Protein AF-A0A914Z347-F1 (afdb_monomer_lite)

InterPro domains:
  IPR025602 BCP1 family [PF13862] (59-197)
  IPR025602 BCP1 family [PTHR13261] (15-197)

Foldseek 3Di:
DDDDDDDDDDDDDDDDDDDDDDDDDDDDDDDDDDDDDDDDPPPDPPVPPPCVVPPPPPPQDKAWAAAAPLQQVLQLVQVCVVQPPFPAPSSVQSVQQNVQPVAWTFIDGPDQDPDPVRRNHTQWIWGKGWAADDDPNNVRVLVVVLVVCVVPHDPVVSVVSVCQRPDPPPVDIDIDTGTDGPPPDDPVRSVCRCVSNVCCVVVVVVVVVVVVPD

Structure (mmCIF, N/CA/C/O backbone):
data_AF-A0A914Z347-F1
#
_entry.id   AF-A0A914Z347-F1
#
loop_
_atom_site.group_PDB
_atom_site.id
_atom_site.type_symbol
_atom_site.label_atom_id
_atom_site.label_alt_id
_atom_site.label_comp_id
_atom_site.label_asym_id
_atom_site.label_entity_id
_atom_site.label_seq_id
_atom_site.pdbx_PDB_ins_code
_atom_site.Cartn_x
_atom_site.Cartn_y
_atom_site.Cartn_z
_atom_site.occupancy
_atom_site.B_iso_or_equiv
_atom_site.auth_seq_id
_atom_site.auth_comp_id
_atom_site.auth_asym_id
_atom_site.auth_atom_id
_atom_site.pdbx_PDB_model_num
ATOM 1 N N . MET A 1 1 ? -23.323 15.902 54.793 1.00 35.78 1 MET A N 1
ATOM 2 C CA . MET A 1 1 ? -24.608 16.638 54.958 1.00 35.78 1 MET A CA 1
ATOM 3 C C . MET A 1 1 ? -24.298 17.981 55.619 1.00 35.78 1 MET A C 1
ATOM 5 O O . MET A 1 1 ? -23.318 17.975 56.355 1.00 35.78 1 MET A O 1
ATOM 9 N N . PRO A 1 2 ? -25.082 19.073 55.467 1.00 48.50 2 PRO A N 1
ATOM 10 C CA . PRO A 1 2 ? -26.189 19.371 54.531 1.00 48.50 2 PRO A CA 1
ATOM 11 C C . PRO A 1 2 ? -25.877 20.573 53.577 1.00 48.50 2 PRO A C 1
ATOM 13 O O . PRO A 1 2 ? -25.142 21.478 53.935 1.00 48.50 2 PRO A O 1
ATOM 16 N N . LYS A 1 3 ? -26.259 20.540 52.288 1.00 39.31 3 LYS A N 1
ATOM 17 C CA . LYS A 1 3 ? -27.448 21.178 51.642 1.00 39.31 3 LYS A CA 1
ATOM 18 C C . LYS A 1 3 ? -27.657 22.710 51.794 1.00 39.31 3 LYS A C 1
ATOM 20 O O . LYS A 1 3 ? -28.181 23.139 52.818 1.00 39.31 3 LYS A O 1
ATOM 25 N N . LYS A 1 4 ? -27.487 23.454 50.683 1.00 42.75 4 LYS A N 1
ATOM 26 C CA . LYS A 1 4 ? -28.450 24.350 49.955 1.00 42.75 4 LYS A CA 1
ATOM 27 C C . LYS A 1 4 ? -27.689 24.961 48.741 1.00 42.75 4 LYS A C 1
ATOM 29 O O . LYS A 1 4 ? -26.509 25.231 48.896 1.00 42.75 4 LYS A O 1
ATOM 34 N N . ALA A 1 5 ? -28.161 24.997 47.484 1.00 43.69 5 ALA A N 1
ATOM 35 C CA . ALA A 1 5 ? -29.422 25.486 46.884 1.00 43.69 5 ALA A CA 1
ATOM 36 C C . ALA A 1 5 ? -29.545 27.029 46.897 1.00 43.69 5 ALA A C 1
ATOM 38 O O . ALA A 1 5 ? -29.251 27.626 47.924 1.00 43.69 5 ALA A O 1
ATOM 39 N N . SER A 1 6 ? -30.043 27.730 45.866 1.00 40.19 6 SER A N 1
ATOM 40 C CA . SER A 1 6 ? -30.364 27.403 44.454 1.00 40.19 6 SER A CA 1
ATOM 41 C C . SER A 1 6 ? -30.731 28.715 43.725 1.00 40.19 6 SER A C 1
ATOM 43 O O . SER A 1 6 ? -31.284 29.606 44.372 1.00 40.19 6 SER A O 1
ATOM 45 N N . LYS A 1 7 ? -30.519 28.832 42.404 1.00 45.75 7 LYS A N 1
ATOM 46 C CA . LYS A 1 7 ? -31.309 29.741 41.547 1.00 45.75 7 LYS A CA 1
ATOM 47 C C . LYS A 1 7 ? -31.314 29.289 40.080 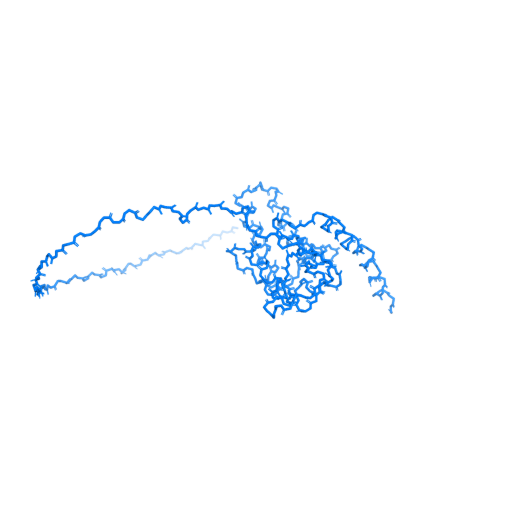1.00 45.75 7 LYS A C 1
ATOM 49 O O . LYS A 1 7 ? -30.319 28.763 39.595 1.00 45.75 7 LYS A O 1
ATOM 54 N N . LYS A 1 8 ? -32.453 29.494 39.411 1.00 38.75 8 LYS A N 1
ATOM 55 C CA . LYS A 1 8 ? -32.744 29.157 38.008 1.00 38.75 8 LYS A CA 1
ATOM 56 C C . LYS A 1 8 ? -33.483 30.340 37.374 1.00 38.75 8 LYS A C 1
ATOM 58 O O . LYS A 1 8 ? -34.372 30.890 38.022 1.00 38.75 8 LYS A O 1
ATOM 63 N N . SER A 1 9 ? -33.162 30.675 36.131 1.00 37.84 9 SER A N 1
ATOM 64 C CA . SER A 1 9 ? -33.986 31.501 35.239 1.00 37.84 9 SER A CA 1
ATOM 65 C C . SER A 1 9 ? -33.644 31.137 33.793 1.00 37.84 9 SER A C 1
ATOM 67 O O . SER A 1 9 ? -32.476 30.916 33.483 1.00 37.84 9 SER A O 1
ATOM 69 N N . GLU A 1 10 ? -34.670 31.010 32.959 1.00 45.03 10 GLU A N 1
ATOM 70 C CA . GLU A 1 10 ? -34.627 30.521 31.569 1.00 45.03 10 GLU A CA 1
ATOM 71 C C . GLU A 1 10 ? -35.002 31.684 30.602 1.00 45.03 10 GLU A C 1
ATOM 73 O O . GLU A 1 10 ? -35.038 32.822 31.080 1.00 45.03 10 GLU A O 1
ATOM 78 N N . PRO A 1 11 ? -35.125 31.489 29.271 1.00 45.88 11 PRO A N 1
ATOM 79 C CA . PRO A 1 11 ? -34.675 32.481 28.287 1.00 45.88 11 PRO A CA 1
ATOM 80 C C . PRO A 1 11 ? -35.682 33.594 27.955 1.00 45.88 11 PRO A C 1
ATOM 82 O O . PRO A 1 11 ? -36.816 33.610 28.428 1.00 45.88 11 PRO A O 1
ATOM 85 N N . SER A 1 12 ? -35.234 34.509 27.092 1.00 38.00 12 SER A N 1
ATOM 86 C CA . SER A 1 12 ? -36.030 35.537 26.420 1.00 38.00 12 SER A CA 1
ATOM 87 C C . SER A 1 12 ? -36.005 35.325 24.904 1.00 38.00 12 SER A C 1
ATOM 89 O O . SER A 1 12 ? -34.920 35.277 24.320 1.00 38.00 12 SER A O 1
ATOM 91 N N . ASP A 1 13 ? -37.177 35.241 24.282 1.00 36.00 13 ASP A N 1
ATOM 92 C CA . ASP A 1 13 ? -37.337 35.175 22.827 1.00 36.00 13 ASP A CA 1
ATOM 93 C C . ASP A 1 13 ? -37.189 36.558 22.164 1.00 36.00 13 ASP A C 1
ATOM 95 O O . ASP A 1 13 ? -37.582 37.569 22.742 1.00 36.00 13 ASP A O 1
ATOM 99 N N . MET A 1 14 ? -36.669 36.574 20.933 1.00 43.34 14 MET A N 1
ATOM 100 C CA . MET A 1 14 ? -36.834 37.613 19.900 1.00 43.34 14 MET A CA 1
ATOM 101 C C . MET A 1 14 ? -36.597 36.899 18.561 1.00 43.34 14 MET A C 1
ATOM 103 O O . MET A 1 14 ? -35.502 36.407 18.306 1.00 43.34 14 MET A O 1
ATOM 107 N N . GLU A 1 15 ? -37.665 36.489 17.881 1.00 39.47 15 GLU A N 1
ATOM 108 C CA . GLU A 1 15 ? -38.428 37.260 16.881 1.00 39.47 15 GLU A CA 1
ATOM 109 C C . GLU A 1 15 ? -37.882 37.038 15.461 1.00 39.47 15 GLU A C 1
ATOM 111 O O . GLU A 1 15 ? -36.707 37.244 15.172 1.00 39.47 15 GLU A O 1
ATOM 116 N N . ILE A 1 16 ? -38.764 36.547 14.585 1.00 36.69 16 ILE A N 1
ATOM 117 C CA . ILE A 1 16 ? -38.489 36.229 13.182 1.00 36.69 16 ILE A CA 1
ATOM 118 C C . ILE A 1 16 ? -39.201 37.288 12.353 1.00 36.69 16 ILE A C 1
ATOM 120 O O . ILE A 1 16 ? -40.434 37.300 12.314 1.00 36.69 16 ILE A O 1
ATOM 124 N N . ASP A 1 17 ? -38.436 38.156 11.700 1.00 41.94 17 ASP A N 1
ATOM 125 C CA . ASP A 1 17 ? -39.006 39.142 10.789 1.00 41.94 17 ASP A CA 1
ATOM 126 C C . ASP A 1 17 ? -39.448 38.482 9.471 1.00 41.94 17 ASP A C 1
ATOM 128 O O . ASP A 1 17 ? -38.859 37.500 9.006 1.00 41.94 17 ASP A O 1
ATOM 132 N N . LYS A 1 18 ? -40.512 39.019 8.877 1.00 39.78 18 LYS A N 1
ATOM 133 C CA . LYS A 1 18 ? -41.065 38.607 7.587 1.00 39.78 18 LYS A CA 1
ATOM 134 C C . LYS A 1 18 ? -41.181 39.841 6.715 1.00 39.78 18 LYS A C 1
ATOM 136 O O . LYS A 1 18 ? -41.896 40.767 7.085 1.00 39.78 18 LYS A O 1
ATOM 141 N N . ASN A 1 19 ? -40.621 39.790 5.513 1.00 42.22 19 ASN A N 1
ATOM 142 C CA . ASN A 1 19 ? -40.989 40.740 4.474 1.00 42.22 19 ASN A CA 1
ATOM 143 C C . ASN A 1 19 ? -41.385 40.000 3.191 1.00 42.22 19 ASN A C 1
ATOM 145 O O . ASN A 1 19 ? -40.810 38.961 2.867 1.00 42.22 19 ASN A O 1
ATOM 149 N N . ILE A 1 20 ? -42.415 40.518 2.528 1.00 38.09 20 ILE A N 1
ATOM 150 C CA . ILE A 1 20 ? -43.076 39.992 1.322 1.00 38.09 20 ILE A CA 1
ATOM 151 C C . ILE A 1 20 ? -43.111 41.153 0.317 1.00 38.09 20 ILE A C 1
ATOM 153 O O . ILE A 1 20 ? -43.142 42.307 0.750 1.00 38.09 20 ILE A O 1
ATOM 157 N N . GLY A 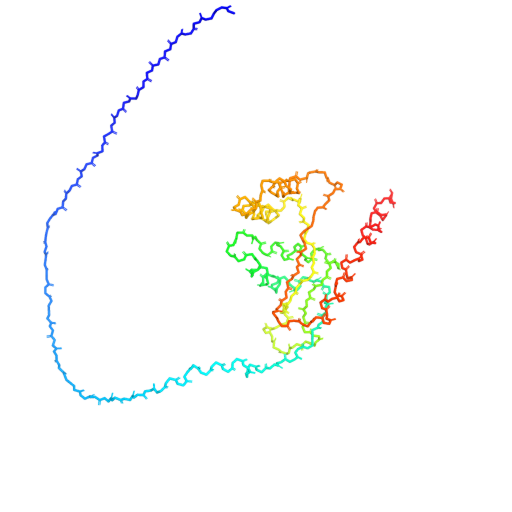1 21 ? -43.060 40.881 -0.988 1.00 35.97 21 GLY A N 1
ATOM 158 C CA . GLY A 1 21 ? -43.011 41.948 -1.985 1.00 35.97 21 GLY A CA 1
ATOM 159 C C . GLY A 1 21 ? -43.064 41.472 -3.433 1.00 35.97 21 GLY A C 1
ATOM 160 O O . GLY A 1 21 ? -42.091 40.932 -3.958 1.00 35.97 21 GLY A O 1
ATOM 161 N N . GLU A 1 22 ? -44.193 41.774 -4.059 1.00 38.19 22 GLU A N 1
ATOM 162 C CA . GLU A 1 22 ? -44.469 41.777 -5.497 1.00 38.19 22 GLU A CA 1
ATOM 163 C C . GLU A 1 22 ? -44.253 43.245 -6.010 1.00 38.19 22 GLU A C 1
ATOM 165 O O . GLU A 1 22 ? -43.614 44.021 -5.296 1.00 38.19 22 GLU A O 1
ATOM 170 N N . GLU A 1 23 ? -44.593 43.765 -7.199 1.00 41.47 23 GLU A N 1
ATOM 171 C CA . GLU A 1 23 ? -45.324 43.370 -8.425 1.00 41.47 23 GLU A CA 1
ATOM 172 C C . GLU A 1 23 ? -44.529 43.905 -9.673 1.00 41.47 23 GLU A C 1
ATOM 174 O O . GLU A 1 23 ? -43.641 44.738 -9.482 1.00 41.47 23 GLU A O 1
ATOM 179 N N . GLU A 1 24 ? -44.744 43.634 -10.978 1.00 38.81 24 GLU A N 1
ATOM 180 C CA . GLU A 1 24 ? -45.316 42.559 -11.834 1.00 38.81 24 GLU A CA 1
ATOM 181 C C . GLU A 1 24 ? -44.919 42.865 -13.328 1.00 38.81 24 GLU A C 1
ATOM 183 O O . GLU A 1 24 ? -44.689 44.032 -13.641 1.00 38.81 24 GLU A O 1
ATOM 188 N N . GLU A 1 25 ? -44.873 41.859 -14.235 1.00 39.06 25 GLU A N 1
ATOM 189 C CA . GLU A 1 25 ? -44.980 41.975 -15.736 1.00 39.06 25 GLU A CA 1
ATOM 190 C C . GLU A 1 25 ? -43.897 42.766 -16.564 1.00 39.06 25 GLU A C 1
ATOM 192 O O . GLU A 1 25 ? -43.067 43.472 -15.999 1.00 39.06 25 GLU A O 1
ATOM 197 N N . GLU A 1 26 ? -43.741 42.706 -17.912 1.00 37.84 26 GLU A N 1
ATOM 198 C CA . GLU A 1 26 ? -44.178 41.809 -19.029 1.00 37.84 26 GLU A CA 1
ATOM 199 C C . GLU A 1 26 ? -43.221 41.938 -20.266 1.00 37.84 26 GLU A C 1
ATOM 201 O O . GLU A 1 26 ? -42.373 42.833 -20.283 1.00 37.84 26 GLU A O 1
ATOM 206 N N . GLY A 1 27 ? -43.388 41.127 -21.341 1.00 32.78 27 GLY A N 1
ATOM 207 C CA . GLY A 1 27 ? -42.871 41.477 -22.693 1.00 32.78 27 GLY A CA 1
ATOM 208 C C . GLY A 1 27 ? -42.578 40.352 -23.722 1.00 32.78 27 GLY A C 1
ATOM 209 O O . GLY A 1 27 ? -41.471 39.826 -23.742 1.00 32.78 27 GLY A O 1
ATOM 210 N N . SER A 1 28 ? -43.549 40.075 -24.612 1.00 36.44 28 SER A N 1
ATOM 211 C CA . SER A 1 28 ? -43.529 39.420 -25.963 1.00 36.44 28 SER A CA 1
ATOM 212 C C . SER A 1 28 ? -42.181 39.249 -26.716 1.00 36.44 28 SER A C 1
ATOM 214 O O . SER A 1 28 ? -41.322 40.119 -26.616 1.00 36.44 28 SER A O 1
ATOM 216 N N . GLY A 1 29 ? -41.941 38.221 -27.555 1.00 35.78 29 GLY A N 1
ATOM 217 C CA . GLY A 1 29 ? -42.719 37.766 -28.746 1.00 35.78 29 GLY A CA 1
ATOM 218 C C . GLY A 1 29 ? -42.041 38.296 -30.040 1.00 35.78 29 GLY A C 1
ATOM 219 O O . GLY A 1 29 ? -41.429 39.356 -29.975 1.00 35.78 29 GLY A O 1
ATOM 220 N N . GLU A 1 30 ? -42.008 37.655 -31.218 1.00 40.91 30 GLU A N 1
ATOM 221 C CA . GLU A 1 30 ? -42.907 36.684 -31.885 1.00 40.91 30 GLU A CA 1
ATOM 222 C C . GLU A 1 30 ? -42.130 35.593 -32.690 1.00 40.91 30 GLU A C 1
ATOM 224 O O . GLU A 1 30 ? -40.899 35.543 -32.663 1.00 40.91 30 GLU A O 1
ATOM 229 N N . GLU A 1 31 ? -42.858 34.722 -33.402 1.00 43.97 31 GLU A N 1
ATOM 230 C CA . GLU A 1 31 ? -42.401 33.520 -34.136 1.00 43.97 31 GLU A CA 1
ATOM 231 C C . GLU A 1 31 ? -42.358 33.725 -35.671 1.00 43.97 31 GLU A C 1
ATOM 233 O O . GLU A 1 31 ? -43.010 34.632 -36.189 1.00 43.97 31 GLU A O 1
ATOM 238 N N . VAL A 1 32 ? -41.678 32.832 -36.415 1.00 41.84 32 VAL A N 1
ATOM 239 C CA . VAL A 1 32 ? -42.014 32.525 -37.827 1.00 41.84 32 VAL A CA 1
ATOM 240 C C . VAL A 1 32 ? -41.684 31.057 -38.162 1.00 41.84 32 VAL A C 1
ATOM 242 O O . VAL A 1 32 ? -40.579 30.602 -37.870 1.00 41.84 32 VAL A O 1
ATOM 245 N N . GLU A 1 33 ? -42.628 30.354 -38.792 1.00 40.03 33 GLU A N 1
ATOM 246 C CA . GLU A 1 33 ? -42.488 29.019 -39.420 1.00 40.03 33 GLU A CA 1
ATOM 247 C C . GLU A 1 33 ? -41.932 29.191 -40.874 1.00 40.03 33 GLU A C 1
ATOM 249 O O . GLU A 1 33 ? -41.714 30.328 -41.304 1.00 40.03 33 GLU A O 1
ATOM 254 N N . ASP A 1 34 ? -41.530 28.192 -41.674 1.00 41.34 34 ASP A N 1
ATOM 255 C CA . ASP A 1 34 ? -42.199 26.942 -42.098 1.00 41.34 34 ASP A CA 1
ATOM 256 C C . ASP A 1 34 ? -41.207 25.990 -42.830 1.00 41.34 34 ASP A C 1
ATOM 258 O O . ASP A 1 34 ? -40.138 26.453 -43.228 1.00 41.34 34 ASP A O 1
ATOM 262 N N . ASP A 1 35 ? -41.614 24.718 -43.029 1.00 39.47 35 ASP A N 1
ATOM 263 C CA . ASP A 1 35 ? -41.311 23.710 -44.095 1.00 39.47 35 ASP A CA 1
ATOM 264 C C . ASP A 1 35 ? -39.937 23.702 -44.849 1.00 39.47 35 ASP A C 1
ATOM 266 O O . ASP A 1 35 ? -39.344 24.726 -45.173 1.00 39.47 35 ASP A O 1
ATOM 270 N N . ASP A 1 36 ? -39.343 22.572 -45.266 1.00 38.25 36 ASP A N 1
ATOM 271 C CA . ASP A 1 36 ? -39.899 21.346 -45.881 1.00 38.25 36 ASP A CA 1
ATOM 272 C C . ASP A 1 36 ? -38.840 20.198 -45.881 1.00 38.25 36 ASP A C 1
ATOM 274 O O . ASP A 1 36 ? -37.678 20.410 -45.532 1.00 38.25 36 ASP A O 1
ATOM 278 N N . ALA A 1 37 ? -39.221 19.032 -46.417 1.00 45.81 37 ALA A N 1
ATOM 279 C CA . ALA A 1 37 ? -38.391 17.952 -46.972 1.00 45.81 37 ALA A CA 1
ATOM 280 C C . ALA A 1 37 ? -37.682 16.985 -45.997 1.00 45.81 37 ALA A C 1
ATOM 282 O O . ALA A 1 37 ? -36.562 17.185 -45.534 1.00 45.81 37 ALA A O 1
ATOM 283 N N . SER A 1 38 ? -38.350 15.845 -45.821 1.00 50.78 38 SER A N 1
ATOM 284 C CA . SER A 1 38 ? -37.866 14.570 -45.284 1.00 50.78 38 SER A CA 1
ATOM 285 C C . SER A 1 38 ? -36.568 14.028 -45.897 1.00 50.78 38 SER A C 1
ATOM 287 O O . SER A 1 38 ? -36.392 14.093 -47.112 1.00 50.78 38 SER A O 1
ATOM 289 N N . ASP A 1 39 ? -35.809 13.290 -45.081 1.00 44.31 39 ASP A N 1
ATOM 290 C CA . ASP A 1 39 ? -35.363 11.942 -45.459 1.00 44.31 39 ASP A CA 1
ATOM 291 C C . ASP A 1 39 ? -35.433 11.003 -44.236 1.00 44.31 39 ASP A C 1
ATOM 293 O O . ASP A 1 39 ? -35.117 11.414 -43.118 1.00 44.31 39 ASP A O 1
ATOM 297 N N . GLU A 1 40 ? -35.897 9.766 -44.434 1.00 52.88 40 GLU A N 1
ATOM 298 C CA . GLU A 1 40 ? -35.967 8.718 -43.397 1.00 52.88 40 GLU A CA 1
ATOM 299 C C . GLU A 1 40 ? -34.804 7.731 -43.601 1.00 52.88 40 GLU A C 1
ATOM 301 O O . GLU A 1 40 ? -35.005 6.586 -44.007 1.00 52.88 40 GLU A O 1
ATOM 306 N N . GLU A 1 41 ? -33.566 8.173 -43.351 1.00 50.16 41 GLU A N 1
ATOM 307 C CA . GLU A 1 41 ? -32.426 7.249 -43.295 1.00 50.16 41 GLU A CA 1
ATOM 308 C C . GLU A 1 41 ? -32.440 6.486 -41.958 1.00 50.16 41 GLU A C 1
ATOM 310 O O . GLU A 1 41 ? -32.059 7.003 -40.906 1.00 50.16 41 GLU A O 1
ATOM 315 N N . GLU A 1 42 ? -32.906 5.234 -42.005 1.00 50.31 42 GLU A N 1
ATOM 316 C CA . GLU A 1 42 ? -32.729 4.248 -40.934 1.00 50.31 42 GLU A CA 1
ATOM 317 C C . GLU A 1 42 ? -31.230 3.893 -40.811 1.00 50.31 42 GLU A C 1
ATOM 319 O O . GLU A 1 42 ? -30.767 2.905 -41.383 1.00 50.31 42 GLU A O 1
ATOM 324 N N . GLU A 1 43 ? -30.449 4.700 -40.080 1.00 49.19 43 GLU A N 1
ATOM 325 C CA . GLU A 1 43 ? -29.086 4.325 -39.667 1.00 49.19 43 GLU A CA 1
ATOM 326 C C . GLU A 1 43 ? -29.155 3.081 -38.757 1.00 49.19 43 GLU A C 1
ATOM 328 O O . GLU A 1 43 ? -29.479 3.172 -37.572 1.00 49.19 43 GLU A O 1
ATOM 333 N N . GLU A 1 44 ? -28.887 1.898 -39.323 1.00 50.41 44 GLU A N 1
ATOM 334 C CA . GLU A 1 44 ? -28.901 0.621 -38.597 1.00 50.41 44 GLU A CA 1
ATOM 335 C C . GLU A 1 44 ? -27.882 0.614 -37.431 1.00 50.41 44 GLU A C 1
ATOM 337 O O . GLU A 1 44 ? -26.742 1.059 -37.579 1.00 50.41 44 GLU A O 1
ATOM 342 N N . ASP A 1 45 ? -28.279 0.060 -36.274 1.00 49.62 45 ASP A N 1
ATOM 343 C CA . ASP A 1 45 ? -27.536 0.009 -34.994 1.00 49.62 45 ASP A CA 1
ATOM 344 C C . ASP A 1 45 ? -26.234 -0.859 -35.020 1.00 49.62 45 ASP A C 1
ATOM 346 O O . ASP A 1 45 ? -25.985 -1.688 -34.138 1.00 49.62 45 ASP A O 1
ATOM 350 N N . GLU A 1 46 ? -25.339 -0.688 -36.000 1.00 53.12 46 GLU A N 1
ATOM 351 C CA . GLU A 1 46 ? -24.066 -1.437 -36.086 1.00 53.12 46 GLU A CA 1
ATOM 352 C C . GLU A 1 46 ? -22.981 -0.963 -35.088 1.00 53.12 46 GLU A C 1
ATOM 354 O O . GLU A 1 46 ? -21.943 -1.612 -34.932 1.00 53.12 46 GLU A O 1
ATOM 359 N N . LEU A 1 47 ? -23.215 0.120 -34.335 1.00 50.41 47 LEU A N 1
ATOM 360 C CA . LEU A 1 47 ? -22.258 0.663 -33.352 1.00 50.41 47 LEU A CA 1
ATOM 361 C C . LEU A 1 47 ? -22.175 -0.124 -32.023 1.00 50.41 47 LEU A C 1
ATOM 363 O O . LEU A 1 47 ? -21.419 0.260 -31.131 1.00 50.41 47 LEU A O 1
ATOM 367 N N . MET A 1 48 ? -22.912 -1.233 -31.887 1.00 52.22 48 MET A N 1
ATOM 368 C CA . MET A 1 48 ? -22.929 -2.109 -30.700 1.00 52.22 48 MET A CA 1
ATOM 369 C C . MET A 1 48 ? -22.400 -3.527 -30.982 1.00 52.22 48 MET A C 1
ATOM 371 O O . MET A 1 48 ? -22.828 -4.503 -30.361 1.00 52.22 48 MET A O 1
ATOM 375 N N . ASN A 1 49 ? -21.425 -3.668 -31.885 1.00 46.03 49 ASN A N 1
ATOM 376 C CA . ASN A 1 49 ? -20.636 -4.897 -31.964 1.00 46.03 49 ASN A CA 1
ATOM 377 C C . ASN A 1 49 ? -19.707 -5.008 -30.736 1.00 46.03 49 ASN A C 1
ATOM 379 O O . ASN A 1 49 ? -18.569 -4.537 -30.772 1.00 46.03 49 ASN A O 1
ATOM 383 N N . ASP A 1 50 ? -20.192 -5.637 -29.657 1.00 50.41 50 ASP A N 1
ATOM 384 C CA . ASP A 1 50 ? -19.442 -5.984 -28.431 1.00 50.41 50 ASP A CA 1
ATOM 385 C C . ASP A 1 50 ? -18.404 -7.095 -28.697 1.00 50.41 50 ASP A C 1
ATOM 387 O O . ASP A 1 50 ? -18.363 -8.151 -28.065 1.00 50.41 50 ASP A O 1
ATOM 391 N N . ASN A 1 51 ? -17.538 -6.858 -29.680 1.00 45.34 51 ASN A N 1
ATOM 392 C CA . ASN A 1 51 ? -16.415 -7.713 -30.021 1.00 45.34 51 ASN A CA 1
ATOM 393 C C . ASN A 1 51 ? -15.224 -7.413 -29.100 1.00 45.34 51 ASN A C 1
ATOM 395 O O . ASN A 1 51 ? -14.092 -7.213 -29.544 1.00 45.34 51 ASN A O 1
ATOM 399 N N . THR A 1 52 ? -15.481 -7.398 -27.792 1.00 53.06 52 THR A N 1
ATOM 400 C CA . THR A 1 52 ? -14.448 -7.357 -26.750 1.00 53.06 52 THR A CA 1
ATOM 401 C C . THR A 1 52 ? -13.522 -8.583 -26.811 1.00 53.06 52 THR A C 1
ATOM 403 O O . THR A 1 52 ? -12.398 -8.532 -26.313 1.00 53.06 52 THR A O 1
ATOM 406 N N . GLU A 1 53 ? -13.921 -9.652 -27.515 1.00 49.56 53 GLU A N 1
ATOM 407 C CA . GLU A 1 53 ? -13.054 -10.780 -27.891 1.00 49.56 53 GLU A CA 1
ATOM 408 C C . GLU A 1 53 ? -11.947 -10.407 -28.900 1.00 49.56 53 GLU A C 1
ATOM 410 O O . GLU A 1 53 ? -10.900 -11.058 -28.912 1.00 49.56 53 GLU A O 1
ATOM 415 N N . ALA A 1 54 ? -12.141 -9.354 -29.703 1.00 45.25 54 ALA A N 1
ATOM 416 C CA . ALA A 1 54 ? -11.156 -8.813 -30.643 1.00 45.25 54 ALA A CA 1
ATOM 417 C C . ALA A 1 54 ? -10.343 -7.632 -30.081 1.00 45.25 54 ALA A C 1
ATOM 419 O O . ALA A 1 54 ? -9.625 -6.974 -30.836 1.00 45.25 54 ALA A O 1
ATOM 420 N N . MET A 1 55 ? -10.383 -7.389 -28.764 1.00 49.44 55 MET A N 1
ATOM 421 C CA . MET A 1 55 ? -9.319 -6.623 -28.116 1.00 49.44 55 MET A CA 1
ATOM 422 C C . MET A 1 55 ? -8.010 -7.402 -28.289 1.00 49.44 55 MET A C 1
ATOM 424 O O . MET A 1 55 ? -7.812 -8.453 -27.671 1.00 49.44 55 MET A O 1
ATOM 428 N N . GLU A 1 56 ? -7.142 -6.904 -29.170 1.00 47.94 56 GLU A N 1
ATOM 429 C CA . GLU A 1 56 ? -5.882 -7.546 -29.529 1.00 47.94 56 GLU A CA 1
ATOM 430 C C . GLU A 1 56 ? -5.061 -7.821 -28.265 1.00 47.94 56 GLU A C 1
ATOM 432 O O . GLU A 1 56 ? -4.649 -6.911 -27.543 1.00 47.94 56 GLU A O 1
ATOM 437 N N . LYS A 1 57 ? -4.867 -9.108 -27.954 1.00 49.69 57 LYS A N 1
ATOM 438 C CA . LYS A 1 57 ? -4.120 -9.530 -26.769 1.00 49.69 57 LYS A CA 1
ATOM 439 C C . LYS A 1 57 ? -2.635 -9.293 -27.003 1.00 49.69 57 LYS A C 1
ATOM 441 O O . LYS A 1 57 ? -1.919 -10.233 -27.341 1.00 49.69 57 LYS A O 1
ATOM 446 N N . LEU A 1 58 ? -2.178 -8.062 -26.768 1.00 52.72 58 LEU A N 1
ATOM 447 C CA . LEU A 1 58 ? -0.763 -7.791 -26.533 1.00 52.72 58 LEU A CA 1
ATOM 448 C C . LEU A 1 58 ? -0.313 -8.658 -25.356 1.00 52.72 58 LEU A C 1
ATOM 450 O O . LEU A 1 58 ? -0.637 -8.407 -24.193 1.00 52.72 58 LEU A O 1
ATOM 454 N N . THR A 1 59 ? 0.414 -9.724 -25.677 1.00 59.66 59 THR A N 1
ATOM 455 C CA . THR A 1 59 ? 1.039 -10.611 -24.703 1.00 59.66 59 THR A CA 1
ATOM 456 C C . THR A 1 59 ? 2.303 -9.949 -24.177 1.00 59.66 59 THR A C 1
ATOM 458 O O . THR A 1 59 ? 3.409 -10.366 -24.509 1.00 59.66 59 THR A O 1
ATOM 461 N N . PHE A 1 60 ? 2.130 -8.897 -23.375 1.00 68.50 60 PHE A N 1
ATOM 462 C CA . PHE A 1 60 ? 3.202 -8.375 -22.537 1.00 68.50 60 PHE A CA 1
ATOM 463 C C . PHE A 1 60 ? 3.648 -9.485 -21.579 1.00 68.50 60 PHE A C 1
ATOM 465 O O . PHE A 1 60 ? 2.873 -9.920 -20.720 1.00 68.50 60 PHE A O 1
ATOM 472 N N . ASP A 1 61 ? 4.891 -9.942 -21.715 1.00 82.12 61 ASP A N 1
ATOM 473 C CA . ASP A 1 61 ? 5.535 -10.712 -20.658 1.00 82.12 61 ASP A CA 1
ATOM 474 C C . ASP A 1 61 ? 5.846 -9.751 -19.503 1.00 82.12 61 ASP A C 1
ATOM 476 O O . ASP A 1 61 ? 6.508 -8.728 -19.678 1.00 82.12 61 ASP A O 1
ATOM 480 N N . PHE A 1 62 ? 5.313 -10.055 -18.320 1.00 85.88 62 PHE A N 1
ATOM 481 C CA . PHE A 1 62 ? 5.478 -9.240 -17.117 1.00 85.88 62 PHE A CA 1
ATOM 482 C C . PHE A 1 62 ? 6.543 -9.838 -16.196 1.00 85.88 62 PHE A C 1
ATOM 484 O O . PHE A 1 62 ? 6.559 -11.046 -15.951 1.00 85.88 62 PHE A O 1
ATOM 491 N N . GLU A 1 63 ? 7.364 -8.985 -15.589 1.00 87.31 63 GLU A N 1
ATOM 492 C CA . GLU A 1 63 ? 8.292 -9.374 -14.526 1.00 87.31 63 GLU A CA 1
ATOM 493 C C . GLU A 1 63 ? 8.014 -8.637 -13.207 1.00 87.31 63 GLU A C 1
ATOM 495 O O . GLU A 1 63 ? 7.236 -7.683 -13.131 1.00 87.31 63 GLU A O 1
ATOM 500 N N . ALA A 1 64 ? 8.594 -9.165 -12.126 1.00 89.06 64 ALA A N 1
ATOM 501 C CA . ALA A 1 64 ? 8.366 -8.721 -10.755 1.00 89.06 64 ALA A CA 1
ATOM 502 C C . ALA A 1 64 ? 9.617 -8.016 -10.210 1.00 89.06 64 ALA A C 1
ATOM 504 O O . ALA A 1 64 ? 10.553 -8.665 -9.735 1.00 89.06 64 ALA A O 1
ATOM 505 N N . PHE A 1 65 ? 9.618 -6.686 -10.259 1.00 89.38 65 PHE A N 1
ATOM 506 C CA . PHE A 1 65 ? 10.762 -5.849 -9.898 1.00 89.38 65 PHE A CA 1
ATOM 507 C C . PHE A 1 65 ? 10.660 -5.341 -8.449 1.00 89.38 65 PHE A C 1
ATOM 509 O O . PHE A 1 65 ? 9.549 -5.132 -7.955 1.00 89.38 65 PHE A O 1
ATOM 516 N N . PRO A 1 66 ? 11.783 -5.111 -7.739 1.00 91.19 66 PRO A N 1
ATOM 517 C CA . PRO A 1 66 ? 11.775 -4.332 -6.501 1.00 91.19 66 PRO A CA 1
ATOM 518 C C . PRO A 1 66 ? 11.175 -2.941 -6.740 1.00 91.19 66 PRO A C 1
ATOM 520 O O . PRO A 1 66 ? 11.331 -2.389 -7.827 1.00 91.19 66 PRO A O 1
ATOM 523 N N . LEU A 1 67 ? 10.520 -2.378 -5.723 1.00 92.69 67 LEU A N 1
ATOM 524 C CA . LEU A 1 67 ? 9.939 -1.038 -5.812 1.00 92.69 67 LEU A CA 1
ATOM 525 C C . LEU A 1 67 ? 11.056 0.019 -5.851 1.00 92.69 67 LEU A C 1
ATOM 527 O O . LEU A 1 67 ? 11.998 -0.065 -5.057 1.00 92.69 67 LEU A O 1
ATOM 531 N N . ASP A 1 68 ? 10.930 1.012 -6.723 1.00 93.50 68 ASP A N 1
ATOM 532 C CA . ASP A 1 68 ? 11.831 2.160 -6.848 1.00 93.50 68 ASP A CA 1
ATOM 533 C C . ASP A 1 68 ? 11.069 3.496 -6.764 1.00 93.50 68 ASP A C 1
ATOM 535 O O . ASP A 1 68 ? 9.847 3.556 -6.878 1.00 93.50 68 ASP A O 1
ATOM 539 N N . THR A 1 69 ? 11.800 4.595 -6.582 1.00 94.31 69 THR A N 1
ATOM 540 C CA . THR A 1 69 ? 11.299 5.967 -6.723 1.00 94.31 69 THR A CA 1
ATOM 541 C C . THR A 1 69 ? 10.550 6.259 -8.028 1.00 94.31 69 THR A C 1
ATOM 543 O O . THR A 1 69 ? 9.620 7.061 -7.984 1.00 94.31 69 THR A O 1
ATOM 546 N N . GLY A 1 70 ? 10.888 5.610 -9.150 1.00 93.12 70 GLY A N 1
ATOM 547 C CA . GLY A 1 70 ? 10.136 5.743 -10.409 1.00 93.12 70 GLY A CA 1
ATOM 548 C C . GLY A 1 70 ? 8.711 5.170 -10.357 1.00 93.12 70 GLY A C 1
ATOM 549 O O . GLY A 1 70 ? 7.813 5.668 -11.028 1.00 93.12 70 GLY A O 1
ATOM 550 N N . ASP A 1 71 ? 8.449 4.184 -9.490 1.00 94.00 71 ASP A N 1
ATOM 551 C CA . ASP A 1 71 ? 7.141 3.517 -9.415 1.00 94.00 71 ASP A CA 1
ATOM 552 C C . ASP A 1 71 ? 6.035 4.376 -8.780 1.00 94.00 71 ASP A C 1
ATOM 554 O O . ASP A 1 71 ? 4.877 3.958 -8.773 1.00 94.00 71 ASP A O 1
ATOM 558 N N . VAL A 1 72 ? 6.356 5.542 -8.202 1.00 95.62 72 VAL A N 1
ATOM 559 C CA . VAL A 1 72 ? 5.417 6.318 -7.370 1.00 95.62 72 VAL A CA 1
ATOM 560 C C . VAL A 1 72 ? 4.131 6.674 -8.120 1.00 95.62 72 VAL A C 1
ATOM 562 O O . VAL A 1 72 ? 3.051 6.459 -7.571 1.00 95.62 72 VAL A O 1
ATOM 565 N N . ASP A 1 73 ? 4.212 7.140 -9.366 1.00 94.75 73 ASP A N 1
ATOM 566 C CA . ASP A 1 73 ? 3.028 7.579 -10.118 1.00 94.75 73 ASP A CA 1
ATOM 567 C C . ASP A 1 73 ? 2.163 6.391 -10.580 1.00 94.75 73 ASP A C 1
ATOM 569 O O . ASP A 1 73 ? 0.936 6.403 -10.433 1.00 94.75 73 ASP A O 1
ATOM 573 N N . GLY A 1 74 ? 2.790 5.298 -11.029 1.00 93.50 74 GLY A N 1
ATOM 574 C CA . GLY A 1 74 ? 2.098 4.038 -11.320 1.00 93.50 74 GLY A CA 1
ATOM 575 C C . GLY A 1 74 ? 1.429 3.432 -10.078 1.00 93.50 74 GLY A C 1
ATOM 576 O O . GLY A 1 74 ? 0.290 2.961 -10.140 1.00 93.50 74 GLY A O 1
ATOM 577 N N . LEU A 1 75 ? 2.085 3.514 -8.917 1.00 95.38 75 LEU A N 1
ATOM 578 C CA . LEU A 1 75 ? 1.509 3.123 -7.630 1.00 95.38 75 LEU A CA 1
ATOM 579 C C . LEU A 1 75 ? 0.330 4.022 -7.241 1.00 95.38 75 LEU A C 1
ATOM 581 O O . LEU A 1 75 ? -0.689 3.488 -6.812 1.00 95.38 75 LEU A O 1
ATOM 585 N N . VAL A 1 76 ? 0.407 5.347 -7.419 1.00 95.44 76 VAL A N 1
ATOM 586 C CA . VAL A 1 76 ? -0.725 6.266 -7.182 1.00 95.44 76 VAL A CA 1
ATOM 587 C C . VAL A 1 76 ? -1.932 5.891 -8.048 1.00 95.44 76 VAL A C 1
ATOM 589 O O . VAL A 1 76 ? -3.054 5.827 -7.535 1.00 95.44 76 VAL A O 1
ATOM 592 N N . ASN A 1 77 ? -1.714 5.563 -9.324 1.00 92.44 77 ASN A N 1
ATOM 593 C CA . ASN A 1 77 ? -2.773 5.142 -10.246 1.00 92.44 77 ASN A CA 1
ATOM 594 C C . ASN A 1 77 ? -3.467 3.838 -9.806 1.00 92.44 77 ASN A C 1
ATOM 596 O O . ASN A 1 77 ? -4.696 3.747 -9.866 1.00 92.44 77 ASN A O 1
ATOM 600 N N . LEU A 1 78 ? -2.723 2.849 -9.294 1.00 92.19 78 LEU A N 1
ATOM 601 C CA . LEU A 1 78 ? -3.303 1.630 -8.707 1.00 92.19 78 LEU A CA 1
ATOM 602 C C . LEU A 1 78 ? -4.000 1.899 -7.364 1.00 92.19 78 LEU A C 1
ATOM 604 O O . LEU A 1 78 ? -5.135 1.475 -7.143 1.00 92.19 78 LEU A O 1
ATOM 608 N N . LEU A 1 79 ? -3.349 2.635 -6.460 1.00 93.56 79 LEU A N 1
ATOM 609 C CA . LEU A 1 79 ? -3.869 2.954 -5.126 1.00 93.56 79 LEU A CA 1
ATOM 610 C C . LEU A 1 79 ? -5.183 3.743 -5.199 1.00 93.56 79 LEU A C 1
ATOM 612 O O . LEU A 1 79 ? -6.080 3.498 -4.394 1.00 93.56 79 LEU A O 1
ATOM 616 N N . THR A 1 80 ? -5.344 4.606 -6.204 1.00 92.69 80 THR A N 1
ATOM 617 C CA . THR A 1 80 ? -6.587 5.350 -6.472 1.00 92.69 80 THR A CA 1
ATOM 618 C C . THR A 1 80 ? -7.776 4.425 -6.771 1.00 92.69 80 THR A C 1
ATOM 620 O O . THR A 1 80 ? -8.912 4.744 -6.413 1.00 92.69 80 THR A O 1
ATOM 623 N N . GLN A 1 81 ? -7.536 3.248 -7.360 1.00 88.56 81 GLN A N 1
ATOM 624 C CA . GLN A 1 81 ? -8.571 2.231 -7.597 1.00 88.56 81 GLN A CA 1
ATOM 625 C C . GLN A 1 81 ? -8.940 1.499 -6.293 1.00 88.56 81 GLN A C 1
ATOM 627 O O . GLN A 1 81 ? -10.122 1.322 -5.993 1.00 88.56 81 GLN A O 1
ATOM 632 N N . ILE A 1 82 ? -7.945 1.155 -5.464 1.00 87.94 82 ILE A N 1
ATOM 633 C CA . ILE A 1 82 ? -8.136 0.498 -4.153 1.00 87.94 82 ILE A CA 1
ATOM 634 C C . ILE A 1 82 ? -8.882 1.419 -3.169 1.00 87.94 82 ILE A C 1
ATOM 636 O O . ILE A 1 82 ? -9.801 0.997 -2.458 1.00 87.94 82 ILE A O 1
ATOM 640 N N . PHE A 1 83 ? -8.486 2.692 -3.127 1.00 89.75 83 PHE A N 1
ATOM 641 C CA . PHE A 1 83 ? -8.979 3.718 -2.205 1.00 89.75 83 PHE A CA 1
ATOM 642 C C . PHE A 1 83 ? -10.064 4.619 -2.821 1.00 89.75 83 PHE A C 1
ATOM 644 O O . PHE A 1 83 ? -10.350 5.705 -2.306 1.00 89.75 83 PHE A O 1
ATOM 651 N N . LEU A 1 84 ? -10.721 4.145 -3.884 1.00 87.56 84 LEU A N 1
ATOM 652 C CA . LEU A 1 84 ? -11.746 4.860 -4.642 1.00 87.56 84 LEU A CA 1
ATOM 653 C C . LEU A 1 84 ? -12.841 5.465 -3.741 1.00 87.56 84 LEU A C 1
ATOM 655 O O . LEU A 1 84 ? -13.502 4.763 -2.968 1.00 87.56 84 LEU A O 1
ATOM 659 N N . ARG A 1 85 ? -13.072 6.780 -3.893 1.00 86.25 85 ARG A N 1
ATOM 660 C CA . ARG A 1 85 ? -14.018 7.596 -3.095 1.00 86.25 85 ARG A CA 1
ATOM 661 C C . ARG A 1 85 ? -13.697 7.617 -1.589 1.00 86.25 85 ARG A C 1
ATOM 663 O O . ARG A 1 85 ? -14.605 7.621 -0.755 1.00 86.25 85 ARG A O 1
ATOM 670 N N . THR A 1 86 ? -12.414 7.636 -1.236 1.00 88.56 86 THR A N 1
ATOM 671 C CA . THR A 1 86 ? -11.935 7.861 0.137 1.00 88.56 86 THR A CA 1
ATOM 672 C C . THR A 1 86 ? -10.927 9.010 0.175 1.00 88.56 86 THR A C 1
ATOM 674 O O . THR A 1 86 ? -10.414 9.417 -0.861 1.00 88.56 86 THR A O 1
ATOM 677 N N . ASN A 1 87 ? -10.645 9.532 1.370 1.00 88.00 87 ASN A N 1
ATOM 678 C CA . ASN A 1 87 ? -9.733 10.664 1.567 1.00 88.00 87 ASN A CA 1
ATOM 679 C C . ASN A 1 87 ? -8.293 10.207 1.883 1.00 88.00 87 ASN A C 1
ATOM 681 O O . ASN A 1 87 ? -7.588 10.926 2.578 1.00 88.00 87 ASN A O 1
ATOM 685 N N . VAL A 1 88 ? -7.896 8.993 1.480 1.00 93.81 88 VAL A N 1
ATOM 686 C CA . VAL A 1 88 ? -6.551 8.460 1.752 1.00 93.81 88 VAL A CA 1
ATOM 687 C C . VAL A 1 88 ? -5.551 9.102 0.794 1.00 93.81 88 VAL A C 1
ATOM 689 O O . VAL A 1 88 ? -5.702 8.972 -0.421 1.00 93.81 88 VAL A O 1
ATOM 692 N N . ASP A 1 89 ? -4.517 9.742 1.338 1.00 95.75 89 ASP A N 1
ATOM 693 C CA . ASP A 1 89 ? -3.387 10.259 0.555 1.00 95.75 89 ASP A CA 1
ATOM 694 C C . ASP A 1 89 ? -2.622 9.109 -0.133 1.00 95.75 89 ASP A C 1
ATOM 696 O O . ASP A 1 89 ? -1.793 8.420 0.468 1.00 95.75 89 ASP A O 1
ATOM 700 N N . CYS A 1 90 ? -2.933 8.880 -1.411 1.00 95.81 90 CYS A N 1
ATOM 701 C CA . CYS A 1 90 ? -2.344 7.804 -2.205 1.00 95.81 90 CYS A CA 1
ATOM 702 C C . CYS A 1 90 ? -0.883 8.083 -2.595 1.00 95.81 90 CYS A C 1
ATOM 704 O O . CYS A 1 90 ? -0.134 7.130 -2.795 1.00 95.81 90 CYS A O 1
ATOM 706 N N . GLU A 1 91 ? -0.451 9.347 -2.645 1.00 96.50 91 GLU A N 1
ATOM 707 C CA . GLU A 1 91 ? 0.936 9.729 -2.944 1.00 96.50 91 GLU A CA 1
ATOM 708 C C . GLU A 1 91 ? 1.843 9.432 -1.741 1.00 96.50 91 GLU A C 1
ATOM 710 O O . GLU A 1 91 ? 2.917 8.840 -1.885 1.00 96.50 91 GLU A O 1
ATOM 715 N N . ALA A 1 92 ? 1.380 9.749 -0.528 1.00 9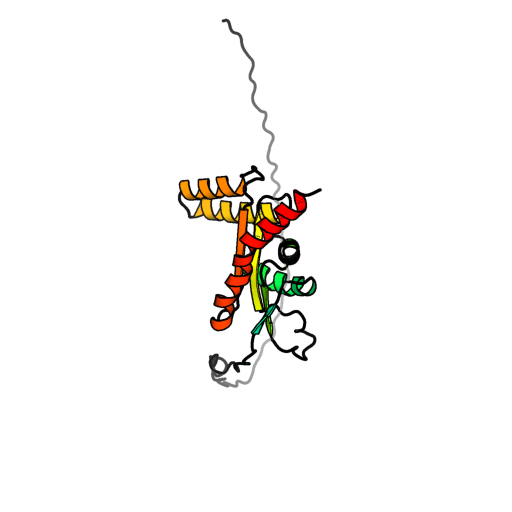6.75 92 ALA A N 1
ATOM 716 C CA . ALA A 1 92 ? 2.063 9.365 0.703 1.00 96.75 92 ALA A CA 1
ATOM 717 C C . ALA A 1 92 ? 2.079 7.840 0.911 1.00 96.75 92 ALA A C 1
ATOM 719 O O . ALA A 1 92 ? 3.091 7.305 1.368 1.00 96.75 92 ALA A O 1
ATOM 720 N N . VAL A 1 93 ? 1.010 7.122 0.536 1.00 96.50 93 VAL A N 1
ATOM 721 C CA . VAL A 1 93 ? 1.008 5.646 0.553 1.00 96.50 93 VAL A CA 1
ATOM 722 C C . VAL A 1 93 ? 1.992 5.073 -0.471 1.00 96.50 93 VAL A C 1
ATOM 724 O O . VAL A 1 93 ? 2.749 4.175 -0.114 1.00 96.50 93 VAL A O 1
ATOM 727 N N . ALA A 1 94 ? 2.034 5.586 -1.706 1.00 96.62 94 ALA A N 1
ATOM 728 C CA . ALA A 1 94 ? 2.975 5.132 -2.734 1.00 96.62 94 ALA A CA 1
ATOM 729 C C . ALA A 1 94 ? 4.431 5.287 -2.271 1.00 96.62 94 ALA A C 1
ATOM 731 O O . ALA A 1 94 ? 5.196 4.321 -2.292 1.00 96.62 94 ALA A O 1
ATOM 732 N N . LYS A 1 95 ? 4.792 6.464 -1.744 1.00 96.88 95 LYS A N 1
ATOM 733 C CA . LYS A 1 95 ? 6.126 6.723 -1.177 1.00 96.88 95 LYS A CA 1
ATOM 734 C C . LYS A 1 95 ? 6.443 5.788 -0.009 1.00 96.88 95 LYS A C 1
ATOM 736 O O . LYS A 1 95 ? 7.514 5.191 0.009 1.00 96.88 95 LYS A O 1
ATOM 741 N N . ALA A 1 96 ? 5.495 5.571 0.903 1.00 95.38 96 ALA A N 1
ATOM 742 C CA . ALA A 1 96 ? 5.664 4.638 2.016 1.00 95.38 96 ALA A CA 1
ATOM 743 C C . ALA A 1 96 ? 5.764 3.157 1.586 1.00 95.38 96 ALA A C 1
ATOM 745 O O . ALA A 1 96 ? 6.305 2.352 2.338 1.00 95.38 96 ALA A O 1
ATOM 746 N N . LEU A 1 97 ? 5.270 2.772 0.402 1.00 94.62 97 LEU A N 1
ATOM 747 C CA . LEU A 1 97 ? 5.517 1.444 -0.179 1.00 94.62 97 LEU A CA 1
ATOM 748 C C . LEU A 1 97 ? 6.927 1.345 -0.781 1.00 94.62 97 LEU A C 1
ATOM 750 O O . LEU A 1 97 ? 7.605 0.339 -0.572 1.00 94.62 97 LEU A O 1
ATOM 754 N N . VAL A 1 98 ? 7.396 2.390 -1.469 1.00 95.12 98 VAL A N 1
ATOM 755 C CA . VAL A 1 98 ? 8.767 2.465 -2.008 1.00 95.12 98 VAL A CA 1
ATOM 756 C C . VAL A 1 98 ? 9.811 2.466 -0.883 1.00 95.12 98 VAL A C 1
ATOM 758 O O . VAL A 1 98 ? 10.798 1.741 -0.969 1.00 95.12 98 VAL A O 1
ATOM 761 N N . GLU A 1 99 ? 9.567 3.179 0.223 1.00 93.12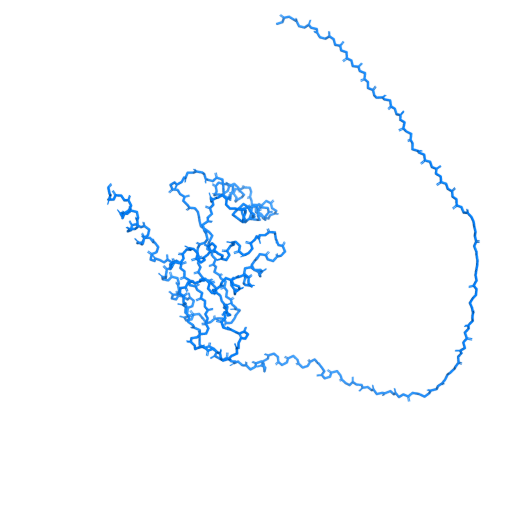 99 GLU A N 1
ATOM 762 C CA . GLU A 1 99 ? 10.427 3.175 1.423 1.00 93.12 99 GLU A CA 1
ATOM 763 C C . GLU A 1 99 ? 10.618 1.781 2.050 1.00 93.12 99 GLU A C 1
ATOM 765 O O . GLU A 1 99 ? 11.606 1.549 2.748 1.00 93.12 99 GLU A O 1
ATOM 770 N N . MET A 1 100 ? 9.706 0.835 1.797 1.00 87.44 100 MET A N 1
ATOM 771 C CA . MET A 1 100 ? 9.833 -0.546 2.274 1.00 87.44 100 MET A CA 1
ATOM 772 C C . MET A 1 100 ? 10.738 -1.411 1.379 1.00 87.44 100 MET A C 1
ATOM 774 O O . MET A 1 100 ? 11.103 -2.516 1.785 1.00 87.44 100 MET A O 1
ATOM 778 N N . SER A 1 101 ? 11.121 -0.954 0.181 1.00 88.25 101 SER A N 1
ATOM 779 C CA . SER A 1 101 ? 11.940 -1.717 -0.774 1.00 88.25 101 SER A CA 1
ATOM 780 C C . SER A 1 101 ? 13.254 -2.229 -0.143 1.00 88.25 101 SER A C 1
ATOM 782 O O . SER A 1 101 ? 13.919 -1.487 0.583 1.00 88.25 101 SER A O 1
ATOM 784 N N . PRO A 1 102 ? 13.664 -3.498 -0.366 1.00 86.62 102 PRO A N 1
ATOM 785 C CA . PRO A 1 102 ? 13.118 -4.483 -1.305 1.00 86.62 102 PRO A CA 1
ATOM 786 C C . PRO A 1 102 ? 12.002 -5.380 -0.722 1.00 86.62 102 PRO A C 1
ATOM 788 O O . PRO A 1 102 ? 11.839 -6.523 -1.155 1.00 86.62 102 PRO A O 1
ATOM 791 N N . LEU A 1 103 ? 11.227 -4.925 0.275 1.00 85.56 103 LEU A N 1
ATOM 792 C CA . LEU A 1 103 ? 10.022 -5.640 0.708 1.00 85.56 103 LEU A CA 1
ATOM 793 C C . LEU A 1 103 ? 8.882 -5.462 -0.301 1.00 85.56 103 LEU A C 1
ATOM 795 O O . LEU A 1 103 ? 8.062 -4.547 -0.219 1.00 85.56 103 LEU A O 1
ATOM 799 N N . GLY A 1 104 ? 8.787 -6.445 -1.188 1.00 88.88 104 GLY A N 1
ATOM 800 C CA . GLY A 1 104 ? 7.684 -6.613 -2.120 1.00 88.88 104 GLY A CA 1
ATOM 801 C C . GLY A 1 104 ? 8.164 -6.592 -3.559 1.00 88.88 104 GLY A C 1
ATOM 802 O O . GLY A 1 104 ? 9.346 -6.798 -3.832 1.00 88.88 104 GLY A O 1
ATOM 803 N N . CYS A 1 105 ? 7.230 -6.365 -4.470 1.00 92.12 105 CYS A N 1
ATOM 804 C CA . CYS A 1 105 ? 7.515 -6.076 -5.864 1.00 92.12 105 CYS A CA 1
ATOM 805 C C . CYS A 1 105 ? 6.382 -5.273 -6.507 1.00 92.12 105 CYS A C 1
ATOM 807 O O . CYS A 1 105 ? 5.221 -5.376 -6.102 1.00 92.12 105 CYS A O 1
ATOM 809 N N . VAL A 1 106 ? 6.734 -4.526 -7.544 1.00 93.12 106 VAL A N 1
ATOM 810 C CA . VAL A 1 106 ? 5.821 -4.065 -8.592 1.00 93.12 106 VAL A CA 1
ATOM 811 C C . VAL A 1 106 ? 5.846 -5.049 -9.760 1.00 93.12 106 VAL A C 1
ATOM 813 O O . VAL A 1 106 ? 6.821 -5.785 -9.933 1.00 93.12 106 VAL A O 1
ATOM 816 N N . TYR A 1 107 ? 4.791 -5.055 -10.569 1.00 91.06 107 TYR A N 1
ATOM 817 C CA . TYR A 1 107 ? 4.777 -5.745 -11.856 1.00 91.06 107 TYR A CA 1
ATOM 818 C C . TYR A 1 107 ? 4.826 -4.728 -12.999 1.00 91.06 107 TYR A C 1
ATOM 820 O O . TYR A 1 107 ? 3.984 -3.829 -13.061 1.00 91.06 107 TYR A O 1
ATOM 828 N N . ARG A 1 108 ? 5.792 -4.895 -13.904 1.00 88.62 108 ARG A N 1
ATOM 829 C CA . ARG A 1 108 ? 5.975 -4.100 -15.132 1.00 88.62 108 ARG A CA 1
ATOM 830 C C . ARG A 1 108 ? 6.253 -5.047 -16.312 1.00 88.62 108 ARG A C 1
ATOM 832 O O . ARG A 1 108 ? 6.567 -6.215 -16.053 1.00 88.62 108 ARG A O 1
ATOM 839 N N . PRO A 1 109 ? 6.131 -4.605 -17.575 1.00 85.69 109 PRO A N 1
ATOM 840 C CA . PRO A 1 109 ? 6.652 -5.354 -18.717 1.00 85.69 109 PRO A CA 1
ATOM 841 C C . PRO A 1 109 ? 8.132 -5.726 -18.516 1.00 85.69 109 PRO A C 1
ATOM 843 O O . PRO A 1 109 ? 8.868 -5.016 -17.829 1.00 85.69 109 PRO A O 1
ATOM 846 N N . ALA A 1 110 ? 8.550 -6.867 -19.062 1.00 81.19 110 ALA A N 1
ATOM 847 C CA . ALA A 1 110 ? 9.924 -7.364 -18.961 1.00 81.19 110 ALA A CA 1
ATOM 848 C C . ALA A 1 110 ? 10.894 -6.649 -19.921 1.00 81.19 110 ALA A C 1
ATOM 850 O O . ALA A 1 110 ? 12.090 -6.567 -19.644 1.00 81.19 110 ALA A O 1
ATOM 851 N N . GLU A 1 111 ? 10.369 -6.132 -21.032 1.00 77.00 111 GLU A N 1
ATOM 852 C CA . GLU A 1 111 ? 11.082 -5.311 -22.011 1.00 77.00 111 GLU A CA 1
ATOM 853 C C . GLU A 1 111 ? 10.609 -3.854 -21.887 1.00 77.00 111 GLU A C 1
ATOM 855 O O . GLU A 1 111 ? 9.433 -3.600 -21.615 1.00 77.00 111 GLU A O 1
ATOM 860 N N . GLU A 1 112 ? 11.524 -2.897 -22.062 1.00 64.44 112 GLU A N 1
ATOM 861 C CA . GLU A 1 112 ? 11.194 -1.468 -22.113 1.00 64.44 112 GLU A CA 1
ATOM 862 C C . GLU A 1 112 ? 10.364 -1.202 -23.379 1.00 64.44 112 GLU A C 1
ATOM 864 O O . GLU A 1 112 ? 10.819 -1.450 -24.495 1.00 64.44 112 GLU A O 1
ATOM 869 N N . VAL A 1 113 ? 9.121 -0.749 -23.203 1.00 62.31 113 VAL A N 1
ATOM 870 C CA . VAL A 1 113 ? 8.215 -0.419 -24.310 1.00 62.31 113 VAL A CA 1
ATOM 871 C C . VAL A 1 113 ? 8.603 0.963 -24.842 1.00 62.31 113 VAL A C 1
ATOM 873 O O . VAL A 1 113 ? 8.721 1.899 -24.059 1.00 62.31 113 VAL A O 1
ATOM 876 N N . GLU A 1 114 ? 8.797 1.102 -26.158 1.00 55.09 114 GLU A N 1
ATOM 877 C CA . GLU A 1 114 ? 9.305 2.341 -26.788 1.00 55.09 114 GLU A CA 1
ATOM 878 C C . GLU A 1 114 ? 8.324 3.542 -26.731 1.00 55.09 114 GLU A C 1
ATOM 880 O O . GLU A 1 114 ? 8.649 4.628 -27.211 1.00 55.09 114 GLU A O 1
ATOM 885 N N . ASP A 1 115 ? 7.136 3.372 -26.141 1.00 61.38 115 ASP A N 1
ATOM 886 C CA . ASP A 1 115 ? 6.153 4.437 -25.923 1.00 61.38 115 ASP A CA 1
ATOM 887 C C . ASP A 1 115 ? 6.520 5.271 -24.678 1.00 61.38 115 ASP A C 1
ATOM 889 O O . ASP A 1 115 ? 6.389 4.791 -23.548 1.00 61.38 115 ASP A O 1
ATOM 893 N N . GLU A 1 116 ? 6.910 6.541 -24.866 1.00 55.75 116 GLU A N 1
ATOM 894 C CA . GLU A 1 116 ? 7.301 7.478 -23.786 1.00 55.75 116 GLU A CA 1
ATOM 895 C C . GLU A 1 116 ? 6.227 7.615 -22.677 1.00 55.75 116 GLU A C 1
ATOM 897 O O . GLU A 1 116 ? 6.552 7.789 -21.502 1.00 55.75 116 GLU A O 1
ATOM 902 N N . ASP A 1 117 ? 4.940 7.459 -23.018 1.00 60.41 117 ASP A N 1
ATOM 903 C CA . ASP A 1 117 ? 3.808 7.468 -22.073 1.00 60.41 117 ASP A CA 1
ATOM 904 C C . ASP A 1 117 ? 3.782 6.252 -21.111 1.00 60.41 117 ASP A C 1
ATOM 906 O O . ASP A 1 117 ? 2.970 6.208 -20.181 1.00 60.41 117 ASP A O 1
ATOM 910 N N . SER A 1 118 ? 4.636 5.242 -21.324 1.00 62.38 118 SER A N 1
ATOM 911 C CA . SER A 1 118 ? 4.570 3.935 -20.651 1.00 62.38 118 SER A CA 1
ATOM 912 C C . SER A 1 118 ? 5.731 3.613 -19.699 1.00 62.38 118 SER A C 1
ATOM 914 O O . SER A 1 118 ? 5.609 2.667 -18.916 1.00 62.38 118 SER A O 1
ATOM 916 N N . GLU A 1 119 ? 6.817 4.402 -19.693 1.00 62.22 119 GLU A N 1
ATOM 917 C CA . GLU A 1 119 ? 8.088 4.076 -19.006 1.00 62.22 119 GLU A CA 1
ATOM 918 C C . GLU A 1 119 ? 7.942 3.717 -17.510 1.00 62.22 119 GLU A C 1
ATOM 920 O O . GLU A 1 119 ? 8.708 2.914 -16.978 1.00 62.22 119 GLU A O 1
ATOM 925 N N . ASN A 1 120 ? 6.942 4.283 -16.821 1.00 70.56 120 ASN A N 1
ATOM 926 C CA . ASN A 1 120 ? 6.681 4.063 -15.389 1.00 70.56 120 ASN A CA 1
ATOM 927 C C . ASN A 1 120 ? 5.317 3.385 -15.119 1.00 70.56 120 ASN A C 1
ATOM 929 O O . ASN A 1 120 ? 4.735 3.516 -14.037 1.00 70.56 120 ASN A O 1
ATOM 933 N N . ALA A 1 121 ? 4.773 2.654 -16.099 1.00 85.88 121 ALA A N 1
ATOM 934 C CA . ALA A 1 121 ? 3.493 1.962 -15.974 1.00 85.88 121 ALA A CA 1
ATOM 935 C C . ALA A 1 121 ? 3.587 0.728 -15.049 1.00 85.88 121 ALA A C 1
ATOM 937 O O . ALA A 1 121 ? 4.209 -0.287 -15.370 1.00 85.88 121 ALA A O 1
ATOM 938 N N . VAL A 1 122 ? 2.917 0.800 -13.892 1.00 91.44 122 VAL A N 1
ATOM 939 C CA . VAL A 1 122 ? 2.846 -0.286 -12.900 1.00 91.44 122 VAL A CA 1
ATOM 940 C C . VAL A 1 122 ? 1.509 -1.026 -13.022 1.00 91.44 122 VAL A C 1
ATOM 942 O O . VAL A 1 122 ? 0.446 -0.468 -12.762 1.00 91.44 122 VAL A O 1
ATOM 945 N N . TYR A 1 123 ? 1.563 -2.312 -13.373 1.00 91.12 123 TYR A N 1
ATOM 946 C CA . TYR A 1 123 ? 0.396 -3.159 -13.688 1.00 91.12 123 TYR A CA 1
ATOM 947 C C . TYR A 1 123 ? -0.124 -3.967 -12.484 1.00 91.12 123 TYR A C 1
ATOM 949 O O . TYR A 1 123 ? -1.158 -4.644 -12.543 1.00 91.12 123 TYR A O 1
ATOM 957 N N . GLY A 1 124 ? 0.593 -3.888 -11.365 1.00 92.00 124 GLY A N 1
ATOM 958 C CA . GLY A 1 124 ? 0.177 -4.380 -10.060 1.00 92.00 124 GLY A CA 1
ATOM 959 C C . GLY A 1 124 ? 1.292 -4.245 -9.024 1.00 92.00 124 GLY A C 1
ATOM 960 O O . GLY A 1 124 ? 2.434 -3.923 -9.351 1.00 92.00 124 GLY A O 1
ATOM 961 N N . VAL A 1 125 ? 0.964 -4.510 -7.763 1.00 93.12 125 VAL A N 1
ATOM 962 C CA . VAL A 1 125 ? 1.888 -4.402 -6.627 1.00 93.12 125 VAL A CA 1
ATOM 963 C C . VAL A 1 125 ? 1.600 -5.485 -5.591 1.00 93.12 125 VAL A C 1
ATOM 965 O O . VAL A 1 125 ? 0.445 -5.767 -5.273 1.00 93.12 125 VAL A O 1
ATOM 968 N N . LEU A 1 126 ? 2.663 -6.067 -5.033 1.00 92.94 126 LEU A N 1
ATOM 969 C CA . LEU A 1 126 ? 2.631 -6.961 -3.877 1.00 92.94 126 LEU A CA 1
ATOM 970 C C . LEU A 1 126 ? 3.628 -6.459 -2.824 1.00 92.94 126 LEU A C 1
ATOM 972 O O . LEU A 1 126 ? 4.824 -6.717 -2.928 1.00 92.94 126 LEU A O 1
ATOM 976 N N . SER A 1 127 ? 3.155 -5.752 -1.798 1.00 92.62 127 SER A N 1
ATOM 977 C CA . SER A 1 127 ? 4.000 -5.169 -0.742 1.00 92.62 127 SER A CA 1
ATOM 978 C C . SER A 1 127 ? 3.256 -5.066 0.605 1.00 92.62 127 SER A C 1
ATOM 980 O O . SER A 1 127 ? 2.103 -5.480 0.738 1.00 92.62 127 SER A O 1
ATOM 982 N N . MET A 1 128 ? 3.931 -4.576 1.647 1.00 90.62 128 MET A N 1
ATOM 983 C CA . MET A 1 128 ? 3.425 -4.500 3.021 1.00 90.62 128 MET A CA 1
ATOM 984 C C . MET A 1 128 ? 3.595 -3.090 3.594 1.00 90.62 128 MET A C 1
ATOM 986 O O . MET A 1 128 ? 4.686 -2.710 4.009 1.00 90.62 128 MET A O 1
ATOM 990 N N . LEU A 1 129 ? 2.493 -2.345 3.677 1.00 89.94 129 LEU A N 1
ATOM 991 C CA . LEU A 1 129 ? 2.448 -0.995 4.240 1.00 89.94 129 LEU A CA 1
ATOM 992 C C . LEU A 1 129 ? 2.402 -1.055 5.773 1.00 89.94 129 LEU A C 1
ATOM 994 O O . LEU A 1 129 ? 1.530 -1.723 6.334 1.00 89.94 129 LEU A O 1
ATOM 998 N N . GLU A 1 130 ? 3.299 -0.358 6.473 1.00 86.94 130 GLU A N 1
ATOM 999 C CA . GLU A 1 130 ? 3.280 -0.333 7.942 1.00 86.94 130 GLU A CA 1
ATOM 1000 C C . GLU A 1 130 ? 2.073 0.449 8.494 1.00 86.94 130 GLU A C 1
ATOM 1002 O O . GLU A 1 130 ? 1.739 1.543 8.034 1.00 86.94 130 GLU A O 1
ATOM 1007 N N . LEU A 1 131 ? 1.435 -0.099 9.530 1.00 82.38 131 LEU A N 1
ATOM 1008 C CA . LEU A 1 131 ? 0.308 0.493 10.248 1.00 82.38 131 LEU A CA 1
ATOM 1009 C C . LEU A 1 131 ? 0.690 0.778 11.707 1.00 82.38 131 LEU A C 1
ATOM 1011 O O . LEU A 1 131 ? 1.218 -0.094 12.400 1.00 82.38 131 LEU A O 1
ATOM 1015 N N . GLY A 1 132 ? 0.331 1.968 12.199 1.00 74.00 132 GLY A N 1
ATOM 1016 C CA . GLY A 1 132 ? 0.578 2.395 13.585 1.00 74.00 132 GLY A CA 1
ATOM 1017 C C . GLY A 1 132 ? 1.689 3.438 13.761 1.00 74.00 132 GLY A C 1
ATOM 1018 O O . GLY A 1 132 ? 2.040 3.756 14.896 1.00 74.00 132 GLY A O 1
ATOM 1019 N N . GLY A 1 133 ? 2.228 3.986 12.666 1.00 76.06 133 GLY A N 1
ATOM 1020 C CA . GLY A 1 133 ? 3.054 5.194 12.703 1.00 76.06 133 GLY A CA 1
ATOM 1021 C C . GLY A 1 133 ? 2.232 6.476 12.910 1.00 76.06 133 GLY A C 1
ATOM 1022 O O . GLY A 1 133 ? 1.078 6.440 13.338 1.00 76.06 133 GLY A O 1
ATOM 1023 N N . ILE A 1 134 ? 2.847 7.625 12.616 1.00 80.00 134 ILE A N 1
ATOM 1024 C CA . ILE A 1 134 ? 2.266 8.964 12.837 1.00 80.00 134 ILE A CA 1
ATOM 1025 C C . ILE A 1 134 ? 1.811 9.676 11.551 1.00 80.00 134 ILE A C 1
ATOM 1027 O O . ILE A 1 134 ? 1.421 10.840 11.619 1.00 80.00 134 ILE A O 1
ATOM 1031 N N . ALA A 1 135 ? 1.881 9.026 10.386 1.00 89.12 135 ALA A N 1
ATOM 1032 C CA . ALA A 1 135 ? 1.527 9.662 9.118 1.00 89.12 135 ALA A CA 1
ATOM 1033 C C . ALA A 1 135 ? -0.008 9.774 8.942 1.00 89.12 135 ALA A C 1
ATOM 1035 O O . ALA A 1 135 ? -0.730 8.854 9.350 1.00 89.12 135 ALA A O 1
ATOM 1036 N N . PRO A 1 136 ? -0.532 10.852 8.315 1.00 92.25 136 PRO A N 1
ATOM 1037 C CA . PRO A 1 136 ? -1.975 11.051 8.126 1.00 92.25 136 PRO A CA 1
ATOM 1038 C C . PRO A 1 136 ? -2.671 9.860 7.454 1.00 92.25 136 PRO A C 1
ATOM 1040 O O . PRO A 1 136 ? -3.626 9.315 8.017 1.00 92.25 136 PRO A O 1
ATOM 1043 N N . PHE A 1 137 ? -2.096 9.348 6.357 1.00 92.81 137 PHE A N 1
ATOM 1044 C CA . PHE A 1 137 ? -2.634 8.208 5.608 1.00 92.81 137 PHE A CA 1
ATOM 1045 C C . PHE A 1 137 ? -2.846 6.952 6.469 1.00 92.81 137 PHE A C 1
ATOM 1047 O O . PHE A 1 137 ? -3.820 6.225 6.284 1.00 92.81 137 PHE A O 1
ATOM 1054 N N . GLN A 1 138 ? -1.992 6.700 7.469 1.00 91.06 138 GLN A N 1
ATOM 1055 C CA . GLN A 1 138 ? -2.136 5.544 8.366 1.00 91.06 138 GLN A CA 1
ATOM 1056 C C . GLN A 1 138 ? -3.389 5.683 9.245 1.00 91.06 138 GLN A C 1
ATOM 1058 O O . GLN A 1 138 ? -4.075 4.697 9.526 1.00 91.06 138 GLN A O 1
ATOM 1063 N N . THR A 1 139 ? -3.719 6.916 9.639 1.00 90.75 139 THR A N 1
ATOM 1064 C CA . THR A 1 139 ? -4.927 7.250 10.403 1.00 90.75 139 THR A CA 1
ATOM 1065 C C . THR A 1 139 ? -6.173 7.246 9.511 1.00 90.75 139 THR A C 1
ATOM 1067 O O . THR A 1 139 ? -7.229 6.773 9.934 1.00 90.75 139 THR A O 1
ATOM 1070 N N . GLU A 1 140 ? -6.070 7.712 8.267 1.00 92.75 140 GLU A N 1
ATOM 1071 C CA . GLU A 1 140 ? -7.151 7.660 7.270 1.00 92.75 140 GLU A CA 1
ATOM 1072 C C . GLU A 1 140 ? -7.525 6.213 6.918 1.00 92.75 140 GLU A C 1
ATOM 1074 O O . GLU A 1 140 ? -8.700 5.849 6.999 1.00 92.75 140 GLU A O 1
ATOM 1079 N N . ILE A 1 141 ? -6.535 5.357 6.643 1.00 92.06 141 ILE A N 1
ATOM 1080 C CA . ILE A 1 141 ? -6.717 3.918 6.394 1.00 92.06 141 ILE A CA 1
ATOM 1081 C C . ILE A 1 141 ? -7.340 3.226 7.617 1.00 92.06 141 ILE A C 1
ATOM 1083 O O . ILE A 1 141 ? -8.321 2.490 7.475 1.00 92.06 141 ILE A O 1
ATOM 1087 N N . ALA A 1 142 ? -6.837 3.489 8.829 1.00 90.31 142 ALA A N 1
ATOM 1088 C CA . ALA A 1 142 ? -7.416 2.940 10.057 1.00 90.31 142 ALA A CA 1
ATOM 1089 C C . ALA A 1 142 ? -8.895 3.334 10.222 1.00 90.31 142 ALA A C 1
ATOM 1091 O O . ALA A 1 142 ? -9.751 2.484 10.489 1.00 90.31 142 ALA A O 1
ATOM 1092 N N . ASN A 1 143 ? -9.222 4.610 9.999 1.00 91.62 143 ASN A N 1
ATOM 1093 C CA . ASN A 1 143 ? -10.595 5.108 10.046 1.00 91.62 143 ASN A CA 1
ATOM 1094 C C . ASN A 1 143 ? -11.478 4.505 8.943 1.00 91.62 143 ASN A C 1
ATOM 1096 O O . ASN A 1 143 ? -12.630 4.173 9.217 1.00 91.62 143 ASN A O 1
ATOM 1100 N N . LEU A 1 144 ? -10.965 4.308 7.726 1.00 91.88 144 LEU A N 1
ATOM 1101 C CA . LEU A 1 144 ? -11.683 3.663 6.623 1.00 91.88 144 LEU A CA 1
ATOM 1102 C C . LEU A 1 144 ? -12.104 2.230 6.987 1.00 91.88 144 LEU A C 1
ATOM 1104 O O . LEU A 1 144 ? -13.284 1.882 6.867 1.00 91.88 144 LEU A O 1
ATOM 1108 N N . PHE A 1 145 ? -11.168 1.417 7.487 1.00 90.62 145 PHE A N 1
ATOM 1109 C CA . PHE A 1 145 ? -11.457 0.050 7.927 1.00 90.62 145 PHE A CA 1
ATOM 1110 C C . PHE A 1 145 ? -12.421 0.020 9.119 1.00 90.62 145 PHE A C 1
ATOM 1112 O O . PHE A 1 145 ? -13.398 -0.729 9.088 1.00 90.62 145 PHE A O 1
ATOM 1119 N N . LEU A 1 146 ? -12.218 0.869 10.132 1.00 92.12 146 LEU A N 1
ATOM 1120 C CA . LEU A 1 146 ? -13.113 0.963 11.293 1.00 92.12 146 LEU A CA 1
ATOM 1121 C C . LEU A 1 146 ? -14.532 1.403 10.910 1.00 92.12 146 LEU A C 1
ATOM 1123 O O . LEU A 1 146 ? -15.509 0.829 11.393 1.00 92.12 146 LEU A O 1
ATOM 1127 N N . ASN A 1 147 ? -14.669 2.380 10.014 1.00 93.00 147 ASN A N 1
ATOM 1128 C CA . ASN A 1 147 ? -15.966 2.895 9.579 1.00 93.00 147 ASN A CA 1
ATOM 1129 C C . ASN A 1 147 ? -16.702 1.933 8.635 1.00 93.00 147 ASN A C 1
ATOM 1131 O O . ASN A 1 147 ? -17.933 1.917 8.648 1.00 93.00 147 ASN A O 1
ATOM 1135 N N . ARG A 1 148 ? -15.995 1.092 7.863 1.00 91.25 148 ARG A N 1
ATOM 1136 C CA . ARG A 1 148 ? -16.613 -0.061 7.181 1.00 91.25 148 ARG A CA 1
ATOM 1137 C C . ARG A 1 148 ? -17.019 -1.140 8.189 1.00 91.25 148 ARG A C 1
ATOM 1139 O O . ARG A 1 148 ? -18.182 -1.535 8.198 1.00 91.25 148 ARG A O 1
ATOM 1146 N N . ALA A 1 149 ? -16.126 -1.557 9.089 1.00 93.12 149 ALA A N 1
ATOM 1147 C CA . ALA A 1 149 ? -16.406 -2.599 10.081 1.00 93.12 149 ALA A CA 1
ATOM 1148 C C . ALA A 1 149 ? -17.628 -2.266 10.956 1.00 93.12 149 ALA A C 1
ATOM 1150 O O . ALA A 1 149 ? -18.513 -3.102 11.109 1.00 93.12 149 ALA A O 1
ATOM 1151 N N . ARG A 1 150 ? -17.743 -1.027 11.452 1.00 94.88 150 ARG A N 1
ATOM 1152 C CA . ARG A 1 150 ? -18.896 -0.559 12.249 1.00 94.88 150 ARG A CA 1
ATOM 1153 C C . ARG A 1 150 ? -20.231 -0.548 11.488 1.00 94.88 150 ARG A C 1
ATOM 1155 O O . ARG A 1 150 ? -21.272 -0.517 12.134 1.00 94.88 150 ARG A O 1
ATOM 1162 N N . LYS A 1 151 ? -20.217 -0.563 10.148 1.00 95.56 151 LYS A N 1
ATOM 1163 C CA . LYS A 1 151 ? -21.427 -0.591 9.304 1.00 95.56 151 LYS A CA 1
ATOM 1164 C C . LYS A 1 151 ? -21.895 -2.003 8.941 1.00 95.56 151 LYS A C 1
ATOM 1166 O O . LYS A 1 151 ? -23.087 -2.174 8.718 1.00 95.56 151 LYS A O 1
ATOM 1171 N N . VAL A 1 152 ? -20.988 -2.984 8.835 1.00 94.19 152 VAL A N 1
ATOM 1172 C CA . VAL A 1 152 ? -21.312 -4.314 8.261 1.00 94.19 152 VAL A CA 1
ATOM 1173 C C . VAL A 1 152 ? -20.838 -5.526 9.073 1.00 94.19 152 VAL A C 1
ATOM 1175 O O . VAL A 1 152 ? -21.245 -6.644 8.770 1.00 94.19 152 VAL A O 1
ATOM 1178 N N . ALA A 1 153 ? -19.974 -5.348 10.075 1.00 94.50 153 ALA A N 1
ATOM 1179 C CA . ALA A 1 153 ? -19.368 -6.449 10.826 1.00 94.50 153 ALA A CA 1
ATOM 1180 C C . ALA A 1 153 ? -19.916 -6.558 12.259 1.00 94.50 153 ALA A C 1
ATOM 1182 O O . ALA A 1 153 ? -20.507 -5.626 12.805 1.00 94.50 153 ALA A O 1
ATOM 1183 N N . THR A 1 154 ? -19.701 -7.711 12.898 1.00 95.81 154 THR A N 1
ATOM 1184 C CA . THR A 1 154 ? -20.136 -7.928 14.285 1.00 95.81 154 THR A CA 1
ATOM 1185 C C . THR A 1 154 ? -19.297 -7.106 15.278 1.00 95.81 154 THR A C 1
ATOM 1187 O O . THR A 1 154 ? -18.131 -6.800 14.995 1.00 95.81 154 THR A O 1
ATOM 1190 N N . PRO A 1 155 ? -19.822 -6.791 16.482 1.00 96.19 155 PRO A N 1
ATOM 1191 C CA . PRO A 1 155 ? -19.093 -6.006 17.482 1.00 96.19 155 PRO A CA 1
ATOM 1192 C C . PRO A 1 155 ? -17.714 -6.571 17.851 1.00 96.19 155 PRO A C 1
ATOM 1194 O O . PRO A 1 155 ? -16.802 -5.808 18.154 1.00 96.19 155 PRO A O 1
ATOM 1197 N N . ASP A 1 156 ? -17.523 -7.891 17.795 1.00 95.38 156 ASP A N 1
ATOM 1198 C CA . ASP A 1 156 ? -16.235 -8.522 18.110 1.00 95.38 156 ASP A CA 1
ATOM 1199 C C . ASP A 1 156 ? -15.219 -8.455 16.959 1.00 95.38 156 ASP A C 1
ATOM 1201 O O . ASP A 1 156 ? -14.017 -8.546 17.202 1.00 95.38 156 ASP A O 1
ATOM 1205 N N . ILE A 1 157 ? -15.667 -8.239 15.717 1.00 91.25 157 ILE A N 1
ATOM 1206 C CA . ILE A 1 157 ? -14.783 -7.876 14.600 1.00 91.25 157 ILE A CA 1
ATOM 1207 C C . ILE A 1 157 ? -14.385 -6.399 14.703 1.00 91.25 157 ILE A C 1
ATOM 1209 O O . ILE A 1 157 ? -13.208 -6.082 14.539 1.00 91.25 157 ILE A O 1
ATOM 1213 N N . VAL A 1 158 ? -15.319 -5.509 15.063 1.00 93.31 158 VAL A N 1
ATOM 1214 C CA . VAL A 1 158 ? -15.015 -4.088 15.323 1.00 93.31 158 VAL A CA 1
ATOM 1215 C C . VAL A 1 158 ? -13.954 -3.955 16.420 1.00 93.31 158 VAL A C 1
ATOM 1217 O O . VAL A 1 158 ? -12.914 -3.351 16.174 1.00 93.31 158 VAL A O 1
ATOM 1220 N N . LYS A 1 159 ? -14.136 -4.619 17.573 1.00 94.06 159 LYS A N 1
ATOM 1221 C CA . LYS A 1 159 ? -13.140 -4.645 18.665 1.0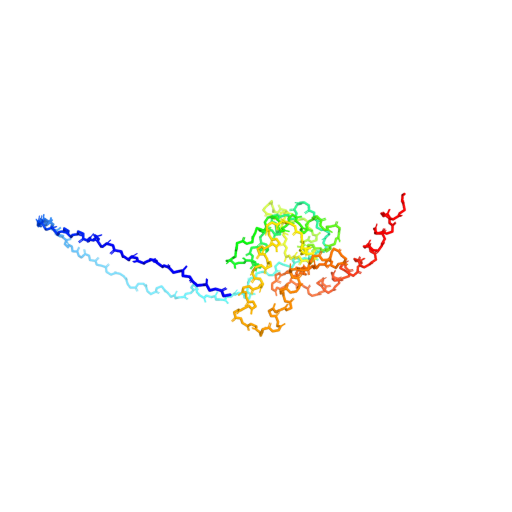0 94.06 159 LYS A CA 1
ATOM 1222 C C . LYS A 1 159 ? -11.763 -5.149 18.222 1.00 94.06 159 LYS A C 1
ATOM 1224 O O . LYS A 1 159 ? -10.759 -4.679 18.744 1.00 94.06 159 LYS A O 1
ATOM 1229 N N . LYS A 1 160 ? -11.688 -6.103 17.282 1.00 90.62 160 LYS A N 1
ATOM 1230 C CA . LYS A 1 160 ? -10.405 -6.599 16.748 1.00 90.62 160 LYS A CA 1
ATOM 1231 C C . LYS A 1 160 ? -9.698 -5.541 15.906 1.00 90.62 160 LYS A C 1
ATOM 1233 O O . LYS A 1 160 ? -8.513 -5.318 16.125 1.00 90.62 160 LYS A O 1
ATOM 1238 N N . PHE A 1 161 ? -10.405 -4.856 15.006 1.00 89.94 161 PHE A N 1
ATOM 1239 C CA . PHE A 1 161 ? -9.827 -3.722 14.275 1.00 89.94 161 PHE A CA 1
ATOM 1240 C C . PHE A 1 161 ? -9.424 -2.586 15.223 1.00 89.94 161 PHE A C 1
ATOM 1242 O O . PHE A 1 161 ? -8.339 -2.031 15.080 1.00 89.94 161 PHE A O 1
ATOM 1249 N N . GLU A 1 162 ? -10.240 -2.278 16.235 1.00 91.31 162 GLU A N 1
ATOM 1250 C CA . GLU A 1 162 ? -9.904 -1.272 17.249 1.00 91.31 162 GLU A CA 1
ATOM 1251 C C . GLU A 1 162 ? -8.660 -1.673 18.055 1.00 91.31 162 GLU A C 1
ATOM 1253 O O . GLU A 1 162 ? -7.802 -0.826 18.284 1.00 91.31 162 GLU A O 1
ATOM 1258 N N . ALA A 1 163 ? -8.504 -2.948 18.420 1.00 88.31 163 ALA A N 1
ATOM 1259 C CA . ALA A 1 163 ? -7.305 -3.449 19.090 1.00 88.31 163 ALA A CA 1
ATOM 1260 C C . ALA A 1 163 ? -6.055 -3.410 18.192 1.00 88.31 163 ALA A C 1
ATOM 1262 O O . ALA A 1 163 ? -4.978 -3.100 18.689 1.00 88.31 163 ALA A O 1
ATOM 1263 N N . ILE A 1 164 ? -6.190 -3.686 16.889 1.00 86.19 164 ILE A N 1
ATOM 1264 C CA . ILE A 1 164 ? -5.090 -3.616 15.912 1.00 86.19 164 IL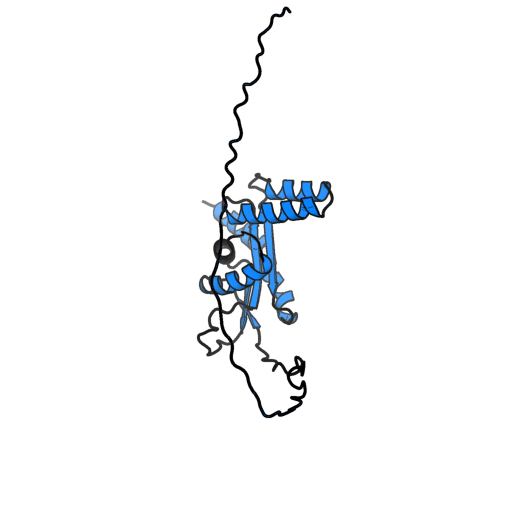E A CA 1
ATOM 1265 C C . ILE A 1 164 ? -4.630 -2.163 15.728 1.00 86.19 164 ILE A C 1
ATOM 1267 O O . ILE A 1 164 ? -3.470 -1.852 15.985 1.00 86.19 164 ILE A O 1
ATOM 1271 N N . PHE A 1 165 ? -5.532 -1.257 15.336 1.00 85.44 165 PHE A N 1
ATOM 1272 C CA . PHE A 1 165 ? -5.165 0.124 14.997 1.00 85.44 165 PHE A CA 1
ATOM 1273 C C . PHE A 1 165 ? -4.808 0.992 16.213 1.00 85.44 165 PHE A C 1
ATOM 1275 O O . PHE A 1 165 ? -4.047 1.942 16.067 1.00 85.44 165 PHE A O 1
ATOM 1282 N N . ASN A 1 166 ? -5.318 0.679 17.412 1.00 83.94 166 ASN A N 1
ATOM 1283 C CA . ASN A 1 166 ? -4.943 1.390 18.641 1.00 83.94 166 ASN A CA 1
ATOM 1284 C C . ASN A 1 166 ? -3.807 0.704 19.424 1.00 83.94 166 ASN A C 1
ATOM 1286 O O . ASN A 1 166 ? -3.514 1.134 20.543 1.00 83.94 166 ASN A O 1
ATOM 1290 N N . ASN A 1 167 ? -3.164 -0.344 18.888 1.00 76.88 167 ASN A N 1
ATOM 1291 C CA . ASN A 1 167 ? -2.023 -0.954 19.565 1.00 76.88 167 ASN A CA 1
ATOM 1292 C C . ASN A 1 167 ? -0.823 0.004 19.558 1.00 76.88 167 ASN A C 1
ATOM 1294 O O . ASN A 1 167 ? -0.268 0.307 18.506 1.00 76.88 167 ASN A O 1
ATOM 1298 N N . LYS A 1 168 ? -0.415 0.457 20.748 1.00 70.38 168 LYS A N 1
ATOM 1299 C CA . LYS A 1 168 ? 0.757 1.324 20.958 1.00 70.38 168 LYS A CA 1
ATOM 1300 C C . LYS A 1 168 ? 1.953 0.583 21.571 1.00 70.38 168 LYS A C 1
ATOM 1302 O O . LYS A 1 168 ? 2.902 1.229 22.008 1.00 70.38 168 LYS A O 1
ATOM 1307 N N . ASP A 1 169 ? 1.925 -0.753 21.648 1.00 71.12 169 ASP A N 1
ATOM 1308 C CA . ASP A 1 169 ? 3.125 -1.525 21.988 1.00 71.12 169 ASP A CA 1
ATOM 1309 C C . ASP A 1 169 ? 4.001 -1.700 20.742 1.00 71.12 169 ASP A C 1
ATOM 1311 O O . ASP A 1 169 ? 3.768 -2.578 19.911 1.00 71.12 169 ASP A O 1
ATOM 1315 N N . ASN A 1 170 ? 5.061 -0.893 20.658 1.00 63.75 170 ASN A N 1
ATOM 1316 C CA . ASN A 1 170 ? 6.063 -0.909 19.585 1.00 63.75 170 ASN A CA 1
ATOM 1317 C C . ASN A 1 170 ? 6.729 -2.287 19.352 1.00 63.75 170 ASN A C 1
ATOM 1319 O O . ASN A 1 170 ? 7.444 -2.458 18.366 1.00 63.75 170 ASN A O 1
ATOM 1323 N N . LYS A 1 171 ? 6.511 -3.279 20.231 1.00 68.56 171 LYS A N 1
ATOM 1324 C CA . LYS A 1 171 ? 6.921 -4.680 20.023 1.00 68.56 171 LYS A CA 1
ATOM 1325 C C . LYS A 1 171 ? 6.088 -5.429 18.973 1.00 68.56 171 LYS A C 1
ATOM 1327 O O . LYS A 1 171 ? 6.516 -6.494 18.535 1.00 68.56 171 LYS A O 1
ATOM 1332 N N . GLN A 1 172 ? 4.911 -4.929 18.591 1.00 70.81 172 GLN A N 1
ATOM 1333 C CA . GLN A 1 172 ? 4.024 -5.562 17.609 1.00 70.81 172 GLN A CA 1
ATOM 1334 C C . GLN A 1 172 ? 3.592 -4.558 16.534 1.00 70.81 172 GLN A C 1
ATOM 1336 O O . GLN A 1 172 ? 2.507 -3.983 16.598 1.00 70.81 172 GLN A O 1
ATOM 1341 N N . LYS A 1 173 ? 4.452 -4.371 15.525 1.00 78.88 173 LYS A N 1
ATOM 1342 C CA . LYS A 1 173 ? 4.108 -3.630 14.303 1.00 78.88 173 LYS A CA 1
ATOM 1343 C C . LYS A 1 173 ? 3.018 -4.371 13.524 1.00 78.88 173 LYS A C 1
ATOM 1345 O O . LYS A 1 173 ? 3.135 -5.575 13.290 1.00 78.88 173 LYS A O 1
ATOM 1350 N N . ASN A 1 174 ? 1.994 -3.641 13.095 1.00 84.69 174 ASN A N 1
ATOM 1351 C CA . ASN A 1 174 ? 0.958 -4.143 12.197 1.00 84.69 174 ASN A CA 1
ATOM 1352 C C . ASN A 1 174 ? 1.296 -3.742 10.755 1.00 84.69 174 ASN A C 1
ATOM 1354 O O . ASN A 1 174 ? 1.925 -2.711 10.534 1.00 84.69 174 ASN A O 1
ATOM 1358 N N . TYR A 1 175 ? 0.850 -4.526 9.774 1.00 88.12 175 TYR A N 1
ATOM 1359 C CA . TYR A 1 175 ? 1.045 -4.220 8.354 1.00 88.12 175 TYR A CA 1
ATOM 1360 C C . TYR A 1 175 ? -0.232 -4.505 7.564 1.00 88.12 175 TYR A C 1
ATOM 1362 O O . TYR A 1 175 ? -0.907 -5.507 7.812 1.00 88.12 175 TYR A O 1
ATOM 1370 N N . LEU A 1 176 ? -0.540 -3.644 6.597 1.00 89.56 176 LEU A N 1
ATOM 1371 C CA . LEU A 1 176 ? -1.524 -3.904 5.554 1.00 89.56 176 LEU A CA 1
ATOM 1372 C C . LEU A 1 176 ? -0.807 -4.581 4.383 1.00 89.56 176 LEU A C 1
ATOM 1374 O O . LEU A 1 176 ? 0.100 -4.000 3.790 1.00 89.56 176 LEU A O 1
ATOM 1378 N N . LEU A 1 177 ? -1.221 -5.801 4.040 1.00 91.88 177 LEU A N 1
ATOM 1379 C CA . LEU A 1 177 ? -0.824 -6.424 2.780 1.00 91.88 177 LEU A CA 1
ATOM 1380 C C . LEU A 1 177 ? -1.530 -5.689 1.636 1.00 91.88 177 LEU A C 1
ATOM 1382 O O . LEU A 1 177 ? -2.758 -5.721 1.557 1.00 91.88 177 LEU A O 1
ATOM 1386 N N . VAL A 1 178 ? -0.754 -5.057 0.760 1.00 92.25 178 VAL A N 1
ATOM 1387 C CA . VAL A 1 178 ? -1.233 -4.502 -0.507 1.00 92.25 178 VAL A CA 1
ATOM 1388 C C . VAL A 1 178 ? -0.899 -5.531 -1.584 1.00 92.25 178 VAL A C 1
ATOM 1390 O O . VAL A 1 178 ? 0.267 -5.861 -1.785 1.00 92.25 178 VAL A O 1
ATOM 1393 N N . ASN A 1 179 ? -1.927 -6.092 -2.215 1.00 91.50 179 ASN A N 1
ATOM 1394 C CA . ASN A 1 179 ? -1.812 -7.080 -3.285 1.00 91.50 179 ASN A CA 1
ATOM 1395 C C . ASN A 1 179 ? -2.884 -6.763 -4.328 1.00 91.50 179 ASN A C 1
ATOM 1397 O O . ASN A 1 179 ? -4.030 -7.182 -4.161 1.00 91.50 179 ASN A O 1
ATOM 1401 N N . GLU A 1 180 ? -2.502 -6.012 -5.355 1.00 90.00 180 GLU A N 1
ATOM 1402 C CA . GLU A 1 180 ? -3.392 -5.549 -6.421 1.00 90.00 180 GLU A CA 1
ATOM 1403 C C . GLU A 1 180 ? -2.789 -5.867 -7.793 1.00 90.00 180 GLU A C 1
ATOM 1405 O O . GLU A 1 180 ? -1.568 -5.819 -7.955 1.00 90.00 180 GLU A O 1
ATOM 1410 N N . ARG A 1 181 ? -3.628 -6.239 -8.764 1.00 87.25 181 ARG A N 1
ATOM 1411 C CA . ARG A 1 181 ? -3.210 -6.613 -10.126 1.00 87.25 181 ARG A CA 1
ATOM 1412 C C . ARG A 1 181 ? -4.376 -6.507 -11.105 1.00 87.25 181 ARG A C 1
ATOM 1414 O O . ARG A 1 181 ? -5.514 -6.792 -10.740 1.00 87.25 181 ARG A O 1
ATOM 1421 N N . MET A 1 182 ? -4.091 -6.202 -12.370 1.00 81.06 182 MET A N 1
ATOM 1422 C CA . MET A 1 182 ? -5.119 -6.224 -13.419 1.00 81.06 182 MET A CA 1
ATOM 1423 C C . MET A 1 182 ? -5.819 -7.594 -13.538 1.00 81.06 182 MET A C 1
ATOM 1425 O O . MET A 1 182 ? -5.221 -8.645 -13.298 1.00 81.06 182 MET A O 1
ATOM 1429 N N . LEU A 1 183 ? -7.090 -7.584 -13.960 1.00 71.25 183 LEU A N 1
ATOM 1430 C CA . LEU A 1 183 ? -8.000 -8.746 -13.956 1.00 71.25 183 LEU A CA 1
ATOM 1431 C C . LEU A 1 183 ? -7.523 -9.967 -14.769 1.00 71.25 183 LEU A C 1
ATOM 1433 O O . LEU A 1 183 ? -8.034 -11.070 -14.571 1.00 71.25 183 LEU A O 1
ATOM 1437 N N . HIS A 1 184 ? -6.555 -9.788 -15.669 1.00 74.62 184 HIS A N 1
ATOM 1438 C CA . HIS A 1 184 ? -5.997 -10.841 -16.525 1.00 74.62 184 HIS A CA 1
ATOM 1439 C C . HIS A 1 184 ? -4.499 -11.097 -16.280 1.00 74.62 184 HIS A C 1
ATOM 1441 O O . HIS A 1 184 ? -3.839 -11.742 -17.090 1.00 74.62 184 HIS A O 1
ATOM 1447 N N . PHE A 1 185 ? -3.951 -10.611 -15.160 1.00 76.75 185 PHE A N 1
ATOM 1448 C CA . PHE A 1 185 ? -2.526 -10.727 -14.850 1.00 76.75 185 PHE A CA 1
ATOM 1449 C C . PHE A 1 185 ? -2.090 -12.189 -14.569 1.00 76.75 185 PHE A C 1
ATOM 1451 O O . PHE A 1 185 ? -2.722 -12.842 -13.729 1.00 76.75 185 PHE A O 1
ATOM 1458 N N . PRO A 1 186 ? -1.000 -12.714 -15.175 1.00 75.75 186 PRO A N 1
ATOM 1459 C CA . PRO A 1 186 ? -0.683 -14.146 -15.126 1.00 75.75 186 PRO A CA 1
ATOM 1460 C C . PRO A 1 186 ? -0.390 -14.711 -13.724 1.00 75.75 186 PRO A C 1
ATOM 1462 O O . PRO A 1 186 ? 0.466 -14.226 -12.975 1.00 75.75 186 PRO A O 1
ATOM 1465 N N . ASP A 1 187 ? -1.044 -15.827 -13.387 1.00 75.00 187 ASP A N 1
ATOM 1466 C CA . ASP A 1 187 ? -0.848 -16.529 -12.108 1.00 75.00 187 ASP A CA 1
ATOM 1467 C C . ASP A 1 187 ? 0.555 -17.150 -11.962 1.00 75.00 187 ASP A C 1
ATOM 1469 O O . ASP A 1 187 ? 1.026 -17.335 -10.834 1.00 75.00 187 ASP A O 1
ATOM 1473 N N . GLN A 1 188 ? 1.255 -17.424 -13.076 1.00 77.62 188 GLN A N 1
ATOM 1474 C CA . GLN A 1 188 ? 2.635 -17.932 -13.057 1.00 77.62 188 GLN A CA 1
ATOM 1475 C C . GLN A 1 188 ? 3.614 -16.990 -12.339 1.00 77.62 188 GLN A C 1
ATOM 1477 O O . GLN A 1 188 ? 4.593 -17.475 -11.777 1.00 77.62 188 GLN A O 1
ATOM 1482 N N . ILE A 1 189 ? 3.350 -15.679 -12.339 1.00 73.69 189 ILE A N 1
ATOM 1483 C CA . ILE A 1 189 ? 4.217 -14.643 -11.751 1.00 73.69 189 ILE A CA 1
ATOM 1484 C C . ILE A 1 189 ? 3.745 -14.294 -10.332 1.00 73.69 189 ILE A C 1
ATOM 1486 O O . ILE A 1 189 ? 4.546 -14.234 -9.393 1.00 73.69 189 ILE A O 1
ATOM 1490 N N . ALA A 1 190 ? 2.429 -14.147 -10.149 1.00 73.12 190 ALA A N 1
ATOM 1491 C CA . ALA A 1 190 ? 1.834 -13.734 -8.879 1.00 73.12 190 ALA A CA 1
ATOM 1492 C C . ALA A 1 190 ? 2.107 -14.724 -7.727 1.00 73.12 190 ALA A C 1
ATOM 1494 O O . ALA A 1 190 ? 2.389 -14.307 -6.604 1.00 73.12 190 ALA A O 1
ATOM 1495 N N . ALA A 1 191 ? 2.075 -16.041 -7.972 1.00 73.62 191 ALA A N 1
ATOM 1496 C CA . ALA A 1 191 ? 2.315 -17.026 -6.912 1.00 73.62 191 ALA A CA 1
ATOM 1497 C C . ALA A 1 191 ? 3.793 -17.095 -6.443 1.00 73.62 191 ALA A C 1
ATOM 1499 O O . ALA A 1 191 ? 4.031 -17.155 -5.229 1.00 73.62 191 ALA A O 1
ATOM 1500 N N . PRO A 1 192 ? 4.812 -17.057 -7.330 1.00 77.25 192 PRO A N 1
ATOM 1501 C CA . PRO A 1 192 ? 6.206 -16.860 -6.934 1.00 77.25 192 PRO A CA 1
ATOM 1502 C C . PRO A 1 192 ? 6.489 -15.550 -6.198 1.00 77.25 192 PRO A C 1
ATOM 1504 O O . PRO A 1 192 ? 7.320 -15.576 -5.289 1.00 77.25 192 PRO A O 1
ATOM 1507 N N . ALA A 1 193 ? 5.807 -14.449 -6.529 1.00 76.88 193 ALA A N 1
ATOM 1508 C CA . ALA A 1 193 ? 6.053 -13.136 -5.928 1.00 76.88 193 ALA A CA 1
ATOM 1509 C C . ALA A 1 193 ? 5.936 -13.143 -4.389 1.00 76.88 193 ALA A C 1
ATOM 1511 O O . ALA A 1 193 ? 6.785 -12.582 -3.701 1.00 76.88 193 ALA A O 1
ATOM 1512 N N . PHE A 1 194 ? 5.006 -13.918 -3.810 1.00 80.94 194 PHE A N 1
ATOM 1513 C CA . PHE A 1 194 ? 4.891 -14.120 -2.351 1.00 80.94 194 PHE A CA 1
ATOM 1514 C C . PHE A 1 194 ? 6.145 -14.715 -1.669 1.00 80.94 194 PHE A C 1
ATOM 1516 O O . PHE A 1 194 ? 6.183 -14.832 -0.440 1.00 80.94 194 PHE A O 1
ATOM 1523 N N . LYS A 1 195 ? 7.182 -15.118 -2.417 1.00 72.19 195 LYS A N 1
ATOM 1524 C CA . LYS A 1 195 ? 8.496 -15.485 -1.866 1.00 72.19 195 LYS A CA 1
ATOM 1525 C C . LYS A 1 195 ? 9.299 -14.261 -1.403 1.00 72.19 195 LYS A C 1
ATOM 1527 O O . LYS A 1 195 ? 10.015 -14.406 -0.414 1.00 72.19 195 LYS A O 1
ATOM 1532 N N . SER A 1 196 ? 9.151 -13.083 -2.024 1.00 67.06 196 SER A N 1
ATOM 1533 C CA . SER A 1 196 ? 9.816 -11.847 -1.565 1.00 67.06 196 SER A CA 1
ATOM 1534 C C . SER A 1 196 ? 9.347 -11.488 -0.150 1.00 67.06 196 SER A C 1
ATOM 1536 O O . SER A 1 196 ? 10.158 -11.371 0.769 1.00 67.06 196 SER A O 1
ATOM 1538 N N . LEU A 1 197 ? 8.028 -11.502 0.074 1.00 71.56 197 LEU A N 1
ATOM 1539 C CA . LEU A 1 197 ? 7.411 -11.272 1.386 1.00 71.56 197 LEU A CA 1
ATOM 1540 C C . LEU A 1 197 ? 7.849 -12.290 2.459 1.00 71.56 197 LEU A C 1
ATOM 1542 O O . LEU A 1 197 ? 7.875 -11.977 3.646 1.00 71.56 197 LEU A O 1
ATOM 1546 N N . LYS A 1 198 ? 8.215 -13.523 2.080 1.00 62.97 198 LYS A N 1
ATOM 1547 C CA . LYS A 1 198 ? 8.665 -14.552 3.041 1.00 62.97 198 LYS A CA 1
ATOM 1548 C C . LYS A 1 198 ? 10.086 -14.320 3.552 1.00 62.97 198 LYS A C 1
ATOM 1550 O O . LYS A 1 198 ? 10.400 -14.749 4.663 1.00 62.97 198 LYS A O 1
ATOM 1555 N N . LEU A 1 199 ? 10.929 -13.615 2.796 1.00 54.34 199 LEU A N 1
ATOM 1556 C CA . LEU A 1 199 ? 12.283 -13.263 3.230 1.00 54.34 199 LEU A CA 1
ATOM 1557 C C . LEU A 1 199 ? 12.281 -12.239 4.382 1.00 54.34 199 LEU A C 1
ATOM 1559 O O . LEU A 1 199 ? 13.249 -12.180 5.138 1.00 54.34 199 LEU A O 1
ATOM 1563 N N . VAL A 1 200 ? 11.182 -11.505 4.595 1.00 53.00 200 VAL A N 1
ATOM 1564 C CA . VAL A 1 200 ? 11.013 -10.501 5.667 1.00 53.00 200 VAL A CA 1
ATOM 1565 C C . VAL A 1 200 ? 11.365 -11.029 7.054 1.00 53.00 200 VAL A C 1
ATOM 1567 O O . VAL A 1 200 ? 12.065 -10.354 7.802 1.00 53.00 200 VAL A O 1
ATOM 1570 N N . HIS A 1 201 ? 10.935 -12.244 7.405 1.00 50.88 201 HIS A N 1
ATOM 1571 C CA . HIS A 1 201 ? 11.202 -12.810 8.734 1.00 50.88 201 HIS A CA 1
ATOM 1572 C C . HIS A 1 201 ? 12.708 -13.025 8.981 1.00 50.88 201 HIS A C 1
ATOM 1574 O O . HIS A 1 201 ? 13.191 -12.920 10.109 1.00 50.88 201 HIS A O 1
ATOM 1580 N N . ILE A 1 202 ? 13.456 -13.291 7.906 1.00 49.09 202 ILE A N 1
ATOM 1581 C CA . ILE A 1 202 ? 14.910 -13.454 7.906 1.00 49.09 202 ILE A CA 1
ATOM 1582 C C . ILE A 1 202 ? 15.588 -12.074 7.915 1.00 49.09 202 ILE A C 1
ATOM 1584 O O . ILE A 1 202 ? 16.407 -11.811 8.795 1.00 49.09 202 ILE A O 1
ATOM 1588 N N . TYR A 1 203 ? 15.218 -11.164 7.007 1.00 48.16 203 TYR A N 1
ATOM 1589 C CA . TYR A 1 203 ? 15.834 -9.832 6.924 1.00 48.16 203 TYR A CA 1
ATOM 1590 C C . TYR A 1 203 ? 15.570 -8.957 8.152 1.00 48.16 203 TYR A C 1
ATOM 1592 O O . TYR A 1 203 ? 16.519 -8.355 8.645 1.00 48.16 203 TYR A O 1
ATOM 1600 N N . LEU A 1 204 ? 14.350 -8.922 8.705 1.00 46.50 204 LEU A N 1
ATOM 1601 C CA . LEU A 1 204 ? 14.071 -8.179 9.944 1.00 46.50 204 LEU A CA 1
ATOM 1602 C C . LEU A 1 204 ? 14.919 -8.698 11.109 1.00 46.50 204 LEU A C 1
ATOM 1604 O O . LEU A 1 204 ? 15.436 -7.901 11.888 1.00 46.50 204 LEU A O 1
ATOM 1608 N N . SER A 1 205 ? 15.113 -10.018 11.187 1.00 45.38 205 SER A N 1
ATOM 1609 C CA . SER A 1 205 ? 15.954 -10.653 12.205 1.00 45.38 205 SER A CA 1
ATOM 1610 C C . SER A 1 205 ? 17.435 -10.285 12.022 1.00 45.38 205 SER A C 1
ATOM 1612 O O . SER A 1 205 ? 18.089 -9.888 12.984 1.00 45.38 205 SER A O 1
ATOM 1614 N N . PHE A 1 206 ? 17.968 -10.328 10.794 1.00 40.06 206 PHE A N 1
ATOM 1615 C CA . PHE A 1 206 ? 19.343 -9.891 10.503 1.00 40.06 206 PHE A CA 1
ATOM 1616 C C . PHE A 1 206 ? 19.563 -8.383 10.701 1.00 40.06 206 PHE A C 1
ATOM 1618 O O . PHE A 1 206 ? 20.640 -7.981 11.145 1.00 40.06 206 PHE A O 1
ATOM 1625 N N . LEU A 1 207 ? 18.561 -7.549 10.412 1.00 38.00 207 LEU A N 1
ATOM 1626 C CA . LEU A 1 207 ? 18.630 -6.106 10.638 1.00 38.00 207 LEU A CA 1
ATOM 1627 C C . LEU A 1 207 ? 18.613 -5.790 12.142 1.00 38.00 207 LEU A C 1
ATOM 1629 O O . LEU A 1 207 ? 19.457 -5.028 12.608 1.00 38.00 207 LEU A O 1
ATOM 1633 N N . TRP A 1 208 ? 17.742 -6.445 12.919 1.00 35.31 208 TRP A N 1
ATOM 1634 C CA . TRP A 1 208 ? 17.744 -6.349 14.384 1.00 35.31 208 TRP A CA 1
ATOM 1635 C C . TRP A 1 208 ? 19.075 -6.797 14.995 1.00 35.31 208 TRP A C 1
ATOM 1637 O O . TRP A 1 208 ? 19.592 -6.103 15.866 1.00 35.31 208 TRP A O 1
ATOM 1647 N N . LEU A 1 209 ? 19.682 -7.891 14.514 1.00 34.91 209 LEU A N 1
ATOM 1648 C CA . LEU A 1 209 ? 21.029 -8.274 14.954 1.00 34.91 209 LEU A CA 1
ATOM 1649 C C . LEU A 1 209 ? 22.066 -7.187 14.623 1.00 34.91 209 LEU A C 1
ATOM 1651 O O . LEU A 1 209 ? 22.865 -6.841 15.490 1.00 34.91 209 LEU A O 1
ATOM 1655 N N . LYS A 1 210 ? 22.039 -6.598 13.418 1.00 33.53 210 LYS A N 1
ATOM 1656 C CA . LYS A 1 210 ? 22.948 -5.494 13.048 1.00 33.53 210 LYS A CA 1
ATOM 1657 C C . LYS A 1 210 ? 22.825 -4.268 13.961 1.00 33.53 210 LYS A C 1
ATOM 1659 O O . LYS A 1 210 ? 23.841 -3.637 14.230 1.00 33.53 210 LYS A O 1
ATOM 1664 N N . TYR A 1 211 ? 21.627 -3.945 14.448 1.00 37.53 211 TYR A N 1
ATOM 1665 C CA . TYR A 1 211 ? 21.399 -2.816 15.362 1.00 37.53 211 TYR A CA 1
ATOM 1666 C C . TYR A 1 211 ? 21.599 -3.148 16.855 1.00 37.53 211 TYR A C 1
ATOM 1668 O O . TYR A 1 211 ? 21.507 -2.249 17.686 1.00 37.53 211 TYR A O 1
ATOM 1676 N N . ILE A 1 212 ? 21.897 -4.405 17.206 1.00 41.94 212 ILE A N 1
ATOM 1677 C CA . ILE A 1 212 ? 22.191 -4.846 18.585 1.00 41.94 212 ILE A CA 1
ATOM 1678 C C . ILE A 1 212 ? 23.706 -4.979 18.854 1.00 41.94 212 ILE A C 1
ATOM 1680 O O . ILE A 1 212 ? 24.114 -5.071 20.010 1.00 41.94 212 ILE A O 1
ATOM 1684 N N . TYR A 1 213 ? 24.551 -4.940 17.817 1.00 33.84 213 TYR A N 1
ATOM 1685 C CA . TYR A 1 213 ? 26.013 -5.036 17.935 1.00 33.84 213 TYR A CA 1
ATOM 1686 C C . TYR A 1 213 ? 26.738 -3.728 17.571 1.00 33.84 213 TYR A C 1
ATOM 1688 O O . TYR A 1 213 ? 27.398 -3.652 16.534 1.00 33.84 213 TYR A O 1
ATOM 1696 N N . PHE A 1 214 ? 26.653 -2.738 18.466 1.00 36.66 214 PHE A N 1
ATOM 1697 C CA . PHE A 1 214 ? 27.576 -1.599 18.585 1.00 36.66 214 PHE A CA 1
ATOM 1698 C C . PHE A 1 214 ? 27.764 -1.224 20.062 1.00 36.66 214 PHE A C 1
ATOM 1700 O O . PHE A 1 214 ? 26.746 -1.216 20.789 1.00 36.66 214 PHE A O 1
#

Secondary structure (DSSP, 8-state):
---------------------------------------------GGG---GGGS------EEEEPP-GGGHHHHHHHHHHHTTTS---HHHHHHHHHTTTTSEEEEEESS--S-GGGTT---EEEEEEEESSS-HHHHHHHHHHHHHHHHHS-HHHHHHHHHHHT---TTS-EEEEEEEE-TT--HHHHHHHHHHHHHHHHHHHHHHHHHH--

Organism: NCBI:txid310955

Sequence (214 aa):
MPKKASKKSEPSDMEIDKNIGEEEEEGSGEEVEDDDASDEEEEEDELMNDNTEAMEKLTFDFEAFPLDTGDVDGLVNLLTQIFLRTNVDCEAVAKALVEMSPLGCVYRPAEEVEDEDSENAVYGVLSMLELGGIAPFQTEIANLFLNRARKVATPDIVKKFEAIFNNKDNKQKNYLLVNERMLHFPDQIAAPAFKSLKLVHIYLSFLWLKYIYF

pLDDT: mean 70.89, std 21.98, range [32.78, 96.88]

Radius of gyration: 31.06 Å; chains: 1; bounding box: 73×61×102 Å